Protein AF-A0A1G8FRC8-F1 (afdb_monomer_lite)

pLDDT: mean 80.06, std 12.91, range [35.38, 97.25]

Radius of gyration: 23.17 Å; chains: 1; bounding box: 60×43×71 Å

Organism: NCBI:txid702745

Secondary structure (DSSP, 8-state):
-EEEETTEEEEE----S-HHHHHHHHHHHSTTPPEEEEEETTTS-SHHHHHHHHTTEEEEEE-GGGS--SGGGGS------S-SSS-HHHHHHHHHHTTHHHHHHHHIIIII-TT-----SHHHHHHHHHHHHHHHHHHHIIIIIHHHHH-TTS-----HHHHHHHHHHHHHHHHHHHHHT--TT-GGGG----

Foldseek 3Di:
DWDDDPPDRDDDDDDPPDLVVVLVVCCVPPNPDQAEAEDALQDPDCPSVVVNVVSRHNYDHDHPLQDCPDPVSVDDDDFDDPDPPDDPVRSVVVVVCVSVVVVLVVCLVVPVPLPVDPDPDPVVNVVSNVVSSVVVVVLCVPPPVVVCVVPVPDPDDDDSVVVSVVVVVVVVVVVVCVVVVPDPPPPVVVPDPD

InterPro domains:
  IPR002559 Transposase IS4-like domain [PF01609] (65-138)
  IPR012337 Ribonuclease H-like superfamily [SSF53098] (77-148)

Sequence (194 aa):
MTILTENIVHKTFTQLTVASVLADYLVRNFPDCEYYSTYEAGFSGFRFHYEFLDLGINNIVINATDIPTTQKEMFHKKYFSTDLTLEWDEILQMYRQRFQIEFLYRDAKQFTGLNHCQARSEKKLHFHWNMCLTAINLANVKHWITLIDQEPDTDIPFSMSDIKTHYHNGLLLKRFISTFGINPELTKNNLVGG

Structure (mmCIF, N/CA/C/O backbone):
data_AF-A0A1G8FRC8-F1
#
_entry.id   AF-A0A1G8FRC8-F1
#
loop_
_atom_site.group_PDB
_atom_site.id
_atom_site.type_symbol
_atom_site.label_atom_id
_atom_site.label_alt_id
_atom_site.label_comp_id
_atom_site.label_asym_id
_atom_site.label_entity_id
_atom_site.label_seq_id
_atom_site.pdbx_PDB_ins_code
_atom_site.Cartn_x
_atom_site.Cartn_y
_atom_site.Cartn_z
_atom_site.occupancy
_atom_site.B_iso_or_equiv
_atom_site.auth_seq_id
_atom_site.auth_comp_id
_atom_site.auth_asym_id
_atom_site.auth_atom_id
_atom_site.pdbx_PDB_model_num
ATOM 1 N N . MET A 1 1 ? -14.640 -16.916 9.330 1.00 64.06 1 MET A N 1
ATOM 2 C CA . MET A 1 1 ? -15.498 -15.721 9.432 1.00 64.06 1 MET A CA 1
ATOM 3 C C . MET A 1 1 ? -16.394 -15.887 10.652 1.00 64.06 1 MET A C 1
ATOM 5 O O . MET A 1 1 ? -16.860 -17.000 10.888 1.00 64.06 1 MET A O 1
ATOM 9 N N . THR A 1 2 ? -16.591 -14.825 11.431 1.00 70.38 2 THR A N 1
ATOM 10 C CA . THR A 1 2 ? -17.475 -14.821 12.606 1.00 70.38 2 THR A CA 1
ATOM 11 C C . THR A 1 2 ? -18.623 -13.862 12.332 1.00 70.38 2 THR A C 1
ATOM 13 O O . THR A 1 2 ? -18.368 -12.710 11.995 1.00 70.38 2 THR A O 1
ATOM 16 N N . ILE A 1 3 ? -19.864 -14.334 12.453 1.00 74.38 3 ILE A N 1
ATOM 17 C CA . ILE A 1 3 ? -21.059 -13.496 12.301 1.00 74.38 3 ILE A CA 1
ATOM 18 C C . ILE A 1 3 ? -21.577 -13.135 13.685 1.00 74.38 3 ILE A C 1
ATOM 20 O O . ILE A 1 3 ? -21.851 -14.013 14.510 1.00 74.38 3 ILE A O 1
ATOM 24 N N . LEU A 1 4 ? -21.709 -11.835 13.914 1.00 76.69 4 LEU A N 1
ATOM 25 C CA . LEU A 1 4 ? -22.243 -11.249 15.131 1.00 76.69 4 LEU A CA 1
ATOM 26 C C . LEU A 1 4 ? -23.575 -10.582 14.786 1.00 76.69 4 LEU A C 1
ATOM 28 O O . LEU A 1 4 ? -23.680 -9.892 13.778 1.00 76.69 4 LEU A O 1
ATOM 32 N N . THR A 1 5 ? -24.582 -10.811 15.618 1.00 71.12 5 THR A N 1
ATOM 33 C CA . THR A 1 5 ? -25.847 -10.058 15.626 1.00 71.12 5 THR A CA 1
ATOM 34 C C . THR A 1 5 ? -25.896 -9.227 16.907 1.00 71.12 5 THR A C 1
ATOM 36 O O . THR A 1 5 ? -25.146 -9.538 17.832 1.00 71.12 5 THR A O 1
ATOM 39 N N . GLU A 1 6 ? -26.759 -8.206 16.988 1.00 67.50 6 GLU A N 1
ATOM 40 C CA . GLU A 1 6 ? -26.781 -7.212 18.087 1.00 67.50 6 GLU A CA 1
ATOM 41 C C . GLU A 1 6 ? -26.654 -7.809 19.496 1.00 67.50 6 GLU A C 1
ATOM 43 O O . GLU A 1 6 ? -26.005 -7.226 20.358 1.00 67.50 6 GLU A O 1
ATOM 48 N N . ASN A 1 7 ? -27.230 -8.993 19.721 1.00 63.22 7 ASN A N 1
ATOM 49 C CA . ASN A 1 7 ? -27.287 -9.609 21.043 1.00 63.22 7 ASN A CA 1
ATOM 50 C C . ASN A 1 7 ? -26.569 -10.968 21.147 1.00 63.22 7 ASN A C 1
ATOM 52 O O . ASN A 1 7 ? -26.464 -11.502 22.252 1.00 63.22 7 ASN A O 1
ATOM 56 N N . ILE A 1 8 ? -26.114 -11.576 20.037 1.00 62.81 8 ILE A N 1
ATOM 57 C CA . ILE A 1 8 ? -25.617 -12.969 20.028 1.00 62.81 8 ILE A CA 1
ATOM 58 C C . ILE A 1 8 ? -24.521 -13.186 18.965 1.00 62.81 8 IL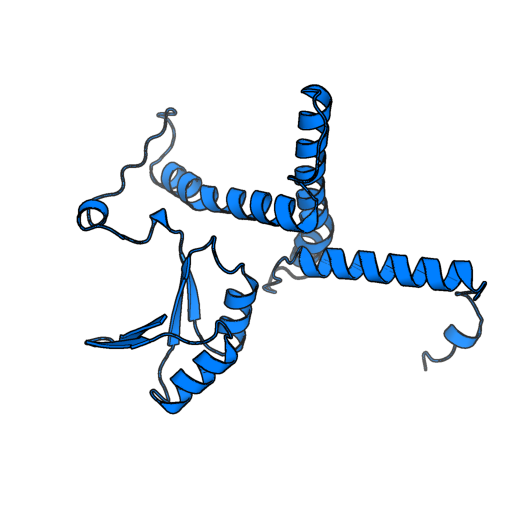E A C 1
ATOM 60 O O . ILE A 1 8 ? -24.640 -12.755 17.814 1.00 62.81 8 ILE A O 1
ATOM 64 N N . VAL A 1 9 ? -23.477 -13.945 19.328 1.00 68.44 9 VAL A N 1
ATOM 65 C CA . VAL A 1 9 ? -22.533 -14.558 18.375 1.00 68.44 9 VAL A CA 1
ATOM 66 C C . VAL A 1 9 ? -23.268 -15.667 17.622 1.00 68.44 9 VAL A C 1
ATOM 68 O O . VAL A 1 9 ? -23.517 -16.732 18.184 1.00 68.44 9 VAL A O 1
ATOM 71 N N . HIS A 1 10 ? -23.641 -15.429 16.365 1.00 68.31 10 HIS A N 1
ATOM 72 C CA . HIS A 1 10 ? -24.483 -16.365 15.622 1.00 68.31 10 HIS A CA 1
ATOM 73 C C . HIS A 1 10 ? -23.721 -17.642 15.254 1.00 68.31 10 HIS A C 1
ATOM 75 O O . HIS A 1 10 ? -24.158 -18.751 15.564 1.00 68.31 10 HIS A O 1
ATOM 81 N N . LYS A 1 11 ? -22.578 -17.504 14.568 1.00 71.75 11 LYS A N 1
ATOM 82 C CA . LYS A 1 11 ? -21.786 -18.653 14.110 1.00 71.75 11 LYS A CA 1
ATOM 83 C C . LYS A 1 11 ? -20.379 -18.242 13.686 1.00 71.75 11 LYS A C 1
ATOM 85 O O . LYS A 1 11 ? -20.202 -17.236 12.999 1.00 71.75 11 LYS A O 1
ATOM 90 N N . THR A 1 12 ? -19.402 -19.083 14.011 1.00 71.69 12 THR A N 1
ATOM 91 C CA . THR A 1 12 ? -18.060 -19.049 13.414 1.00 71.69 12 THR A CA 1
ATOM 92 C C . THR A 1 12 ? -17.941 -20.208 12.440 1.00 71.69 12 THR A C 1
ATOM 94 O O . THR A 1 12 ? -18.204 -21.354 12.805 1.00 71.69 12 THR A O 1
ATOM 97 N N . PHE A 1 13 ? -17.563 -19.934 11.196 1.00 72.31 13 PHE A N 1
ATOM 98 C CA . PHE A 1 13 ? -17.365 -20.980 10.196 1.00 72.31 13 PHE A CA 1
ATOM 99 C C . PHE A 1 13 ? -16.287 -20.606 9.179 1.00 72.31 13 PHE A C 1
ATOM 101 O O . PHE A 1 13 ? -15.912 -19.438 9.009 1.00 72.31 13 PHE A O 1
ATOM 108 N N . THR A 1 14 ? -15.764 -21.634 8.519 1.00 69.56 14 THR A N 1
ATOM 109 C CA . THR A 1 14 ? -14.784 -21.506 7.442 1.00 69.56 14 THR A CA 1
ATOM 110 C C . THR A 1 14 ? -15.523 -21.429 6.115 1.00 69.56 14 THR A C 1
ATOM 112 O O . THR A 1 14 ? -16.354 -22.281 5.815 1.00 69.56 14 THR A O 1
ATOM 115 N N . GLN A 1 15 ? -15.210 -20.413 5.323 1.00 69.06 15 GLN A N 1
ATOM 116 C CA . GLN A 1 15 ? -15.758 -20.199 3.990 1.00 69.06 15 GLN A CA 1
ATOM 117 C C . GLN A 1 15 ? -14.622 -19.751 3.062 1.00 69.06 15 GLN A C 1
ATOM 119 O O . GLN A 1 15 ? -13.644 -19.153 3.516 1.00 69.06 15 GLN A O 1
ATOM 124 N N . LEU A 1 16 ? -14.755 -20.060 1.769 1.00 61.97 16 LEU A N 1
ATOM 125 C CA . LEU A 1 16 ? -13.895 -19.540 0.705 1.00 61.97 16 LEU A CA 1
ATOM 126 C C . LEU A 1 16 ? -13.871 -18.007 0.735 1.00 61.97 16 LEU A C 1
ATOM 128 O O . LEU A 1 16 ? -14.914 -17.369 0.847 1.00 61.97 16 LEU A O 1
ATOM 132 N N . THR A 1 17 ? -12.686 -17.416 0.613 1.00 63.81 17 THR A N 1
ATOM 133 C CA . THR A 1 17 ? -12.465 -15.962 0.607 1.00 63.81 17 THR A CA 1
ATOM 134 C C . THR A 1 17 ? -12.964 -15.335 -0.700 1.00 63.81 17 THR A C 1
ATOM 136 O O . THR A 1 17 ? -12.167 -14.935 -1.545 1.00 63.81 17 THR A O 1
ATOM 139 N N . VAL A 1 18 ? -14.282 -15.315 -0.892 1.00 78.00 18 VAL A N 1
ATOM 140 C CA . VAL A 1 18 ? -14.979 -14.709 -2.033 1.00 78.00 18 VAL A CA 1
ATOM 141 C C . VAL A 1 18 ? -16.129 -13.872 -1.480 1.00 78.00 18 VAL A C 1
ATOM 143 O O . VAL A 1 18 ? -16.931 -14.385 -0.693 1.00 78.00 18 VAL A O 1
ATOM 146 N N . ALA A 1 19 ? -16.192 -12.595 -1.863 1.00 80.06 19 ALA A N 1
ATOM 147 C CA . ALA A 1 19 ? -17.129 -11.638 -1.279 1.00 80.06 19 ALA A CA 1
ATOM 148 C C . ALA A 1 19 ? -18.589 -11.959 -1.632 1.00 80.06 19 ALA A C 1
ATOM 150 O O . ALA A 1 19 ? -19.445 -11.959 -0.748 1.00 80.06 19 ALA A O 1
ATOM 151 N N . SER A 1 20 ? -18.852 -12.344 -2.885 1.00 84.12 20 SER A N 1
ATOM 152 C CA . SER A 1 20 ? -20.193 -12.717 -3.361 1.00 84.12 20 SER A CA 1
ATOM 153 C C . SER A 1 20 ? -20.811 -13.868 -2.571 1.00 84.12 20 SER A C 1
ATOM 155 O O . SER A 1 20 ? -21.956 -13.783 -2.144 1.00 84.12 20 SER A O 1
ATOM 157 N N . VAL A 1 21 ? -20.027 -14.909 -2.273 1.00 85.75 21 VAL A N 1
ATOM 158 C CA . VAL A 1 21 ? -20.495 -16.066 -1.491 1.00 85.75 21 VAL A CA 1
ATOM 159 C C . VAL A 1 21 ? -20.941 -15.635 -0.092 1.00 85.75 21 VAL A C 1
ATOM 161 O O . VAL A 1 21 ? -21.858 -16.221 0.482 1.00 85.75 21 VAL A O 1
ATOM 164 N N . LEU A 1 22 ? -20.286 -14.620 0.482 1.00 85.38 22 LEU A N 1
ATOM 165 C CA . LEU A 1 22 ? -20.676 -14.092 1.780 1.00 85.38 22 LEU A CA 1
ATOM 166 C C . LEU A 1 22 ? -21.942 -13.233 1.676 1.00 85.38 22 LEU A C 1
ATOM 168 O O . LEU A 1 22 ? -22.845 -13.407 2.490 1.00 85.38 22 LEU A O 1
ATOM 172 N N . ALA A 1 23 ? -22.028 -12.353 0.681 1.00 87.06 23 ALA A N 1
ATOM 173 C CA . ALA A 1 23 ? -23.222 -11.544 0.451 1.00 87.06 23 ALA A CA 1
ATOM 174 C C . ALA A 1 23 ? -24.469 -12.418 0.257 1.00 87.06 23 ALA A C 1
ATOM 176 O O . ALA A 1 23 ? -25.458 -12.240 0.969 1.00 87.06 23 ALA A O 1
ATOM 177 N N . ASP A 1 24 ? -24.380 -13.448 -0.588 1.00 89.25 24 ASP A N 1
ATOM 178 C CA . ASP A 1 24 ? -25.467 -14.406 -0.814 1.00 89.25 24 ASP A CA 1
ATOM 179 C C . ASP A 1 24 ? -25.892 -15.110 0.483 1.00 89.25 24 ASP A C 1
ATOM 181 O O . ASP A 1 24 ? -27.081 -15.317 0.739 1.00 89.25 24 ASP A O 1
ATOM 185 N N . TYR A 1 25 ? -24.924 -15.477 1.330 1.00 88.25 25 TYR A N 1
ATOM 186 C CA . TYR A 1 25 ? -25.209 -16.085 2.626 1.00 88.25 25 TYR A CA 1
ATOM 187 C C . TYR A 1 25 ? -25.942 -15.113 3.558 1.00 88.25 25 TYR A C 1
ATOM 189 O O . TYR A 1 25 ? -26.915 -15.511 4.204 1.00 88.25 25 TYR A O 1
ATOM 197 N N . LEU A 1 26 ? -25.484 -13.863 3.648 1.00 87.69 26 LEU A N 1
ATOM 198 C CA . LEU A 1 26 ? -26.066 -12.856 4.533 1.00 87.69 26 LEU A CA 1
ATOM 199 C C . LEU A 1 26 ? -27.498 -12.512 4.116 1.00 87.69 26 LEU A C 1
ATOM 201 O O . LEU A 1 26 ? -28.394 -12.608 4.950 1.00 87.69 26 LEU A O 1
ATOM 205 N N . VAL A 1 27 ? -27.731 -12.256 2.828 1.00 89.62 27 VAL A N 1
ATOM 206 C CA . VAL A 1 27 ? -29.067 -11.970 2.277 1.00 89.62 27 VAL A CA 1
ATOM 207 C C . VAL A 1 27 ? -30.025 -13.139 2.494 1.00 89.62 27 VAL A C 1
ATOM 209 O O . VAL A 1 27 ? -31.181 -12.947 2.867 1.00 89.62 27 VAL A O 1
ATOM 212 N N . ARG A 1 28 ? -29.549 -14.376 2.311 1.00 89.25 28 ARG A N 1
ATOM 213 C CA . ARG A 1 28 ? -30.385 -15.572 2.466 1.00 89.25 28 ARG A CA 1
ATOM 214 C C . ARG A 1 28 ? -30.788 -15.853 3.913 1.00 89.25 28 ARG A C 1
ATOM 216 O O . ARG A 1 28 ? -31.877 -16.379 4.136 1.00 89.25 28 ARG A O 1
ATOM 223 N N . ASN A 1 29 ? -29.899 -15.605 4.873 1.00 87.56 29 ASN A N 1
ATOM 224 C CA . ASN A 1 29 ? -30.119 -15.989 6.273 1.00 87.56 29 ASN A CA 1
ATOM 225 C C . ASN A 1 29 ? -30.586 -14.823 7.155 1.00 87.56 29 ASN A C 1
ATOM 227 O O . ASN A 1 29 ? -31.213 -15.067 8.184 1.00 87.56 29 ASN A O 1
ATOM 231 N N . PHE A 1 30 ? -30.296 -13.584 6.759 1.00 87.38 30 PHE A N 1
ATOM 232 C CA . PHE A 1 30 ? -30.610 -12.364 7.502 1.00 87.38 30 PHE A CA 1
ATOM 233 C C . PHE A 1 30 ? -31.143 -11.282 6.551 1.00 87.38 30 PHE A C 1
ATOM 235 O O . PHE A 1 30 ? -30.489 -10.254 6.389 1.00 87.38 30 PHE A O 1
ATOM 242 N N . PRO A 1 31 ? -32.277 -11.509 5.865 1.00 87.31 31 PRO A N 1
ATOM 243 C CA . PRO A 1 31 ? -32.833 -10.527 4.936 1.00 87.31 31 PRO A CA 1
ATOM 244 C C . PRO A 1 31 ? -33.163 -9.203 5.642 1.00 87.31 31 PRO A C 1
ATOM 246 O O . PRO A 1 31 ? -33.382 -9.178 6.854 1.00 87.31 31 PRO A O 1
ATOM 249 N N . ASP A 1 32 ? -33.185 -8.112 4.872 1.00 86.94 32 ASP A N 1
ATOM 250 C CA . ASP A 1 32 ? -33.543 -6.754 5.321 1.00 86.94 32 ASP A CA 1
ATOM 251 C C . ASP A 1 32 ? -32.681 -6.199 6.475 1.00 86.94 32 ASP A C 1
ATOM 253 O O . ASP A 1 32 ? -33.108 -5.323 7.227 1.00 86.94 32 ASP A O 1
ATOM 257 N N . CYS A 1 33 ? -31.454 -6.704 6.619 1.00 84.44 33 CYS A N 1
ATOM 258 C CA . CYS A 1 33 ? -30.493 -6.250 7.619 1.00 84.44 33 CYS A CA 1
ATOM 259 C C . CYS A 1 33 ? -29.413 -5.372 6.981 1.00 84.44 33 CYS A C 1
ATOM 261 O O . CYS A 1 33 ? -29.022 -5.579 5.834 1.00 84.44 33 CYS A O 1
ATOM 263 N N . GLU A 1 34 ? -28.869 -4.438 7.759 1.00 86.06 34 GLU A N 1
ATOM 264 C CA . GLU A 1 34 ? -27.667 -3.707 7.370 1.00 86.06 34 GLU A CA 1
ATOM 265 C C . GLU A 1 34 ? -26.429 -4.527 7.749 1.00 86.06 34 GLU A C 1
ATOM 267 O O . GLU A 1 34 ? -26.233 -4.902 8.910 1.00 86.06 34 GLU A O 1
ATOM 272 N N . TYR A 1 35 ? -25.599 -4.852 6.761 1.00 87.94 35 TYR A N 1
ATOM 273 C CA . TYR A 1 35 ? -24.451 -5.725 6.970 1.00 87.94 35 TYR A CA 1
ATOM 274 C C . TYR A 1 35 ? -23.189 -4.911 7.192 1.00 87.94 35 TYR A C 1
ATOM 276 O O . TYR A 1 35 ? -22.818 -4.098 6.352 1.00 87.94 35 TYR A O 1
ATOM 284 N N . TYR A 1 36 ? -22.479 -5.213 8.275 1.00 85.25 36 TYR A N 1
ATOM 285 C CA . TYR A 1 36 ? -21.151 -4.678 8.538 1.00 85.25 36 TYR A CA 1
ATOM 286 C C . TYR A 1 36 ? -20.136 -5.813 8.540 1.00 85.25 36 TYR A C 1
ATOM 288 O O . TYR A 1 36 ? -20.335 -6.844 9.190 1.00 85.25 36 TYR A O 1
ATOM 296 N N . SER A 1 37 ? -19.029 -5.627 7.829 1.00 84.88 37 SER A N 1
ATOM 297 C CA . SER A 1 37 ? -17.898 -6.551 7.879 1.00 84.88 37 SER A CA 1
ATOM 298 C C . SER A 1 37 ? -16.635 -5.826 8.288 1.00 84.88 37 SER A C 1
ATOM 300 O O . SER A 1 37 ? -16.511 -4.611 8.160 1.00 84.88 37 SER A O 1
ATOM 302 N N . THR A 1 38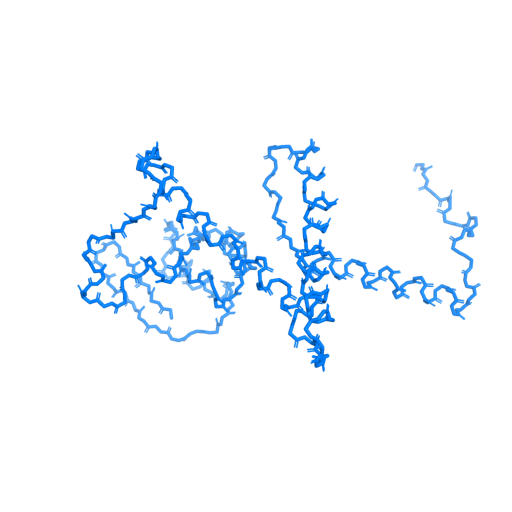 ? -15.685 -6.572 8.836 1.00 78.56 38 THR A N 1
ATOM 303 C CA . THR A 1 38 ? -14.424 -5.994 9.273 1.00 78.56 38 THR A CA 1
ATOM 304 C C . THR A 1 38 ? -13.282 -6.954 8.988 1.00 78.56 38 THR A C 1
ATOM 306 O O . THR A 1 38 ? -13.416 -8.158 9.219 1.00 78.56 38 THR A O 1
ATOM 309 N N . TYR A 1 39 ? -12.159 -6.447 8.478 1.00 78.38 39 TYR A N 1
ATOM 310 C CA . TYR A 1 39 ? -10.962 -7.263 8.269 1.00 78.38 39 TYR A CA 1
ATOM 311 C C . TYR A 1 39 ? -9.669 -6.469 8.457 1.00 78.38 39 TYR A C 1
ATOM 313 O O . TYR A 1 39 ? -9.644 -5.240 8.379 1.00 78.38 39 TYR A O 1
ATOM 321 N N . GLU A 1 40 ? -8.587 -7.206 8.698 1.00 67.94 40 GLU A N 1
ATOM 322 C CA . GLU A 1 40 ? -7.265 -6.652 8.954 1.00 67.94 40 GLU A CA 1
ATOM 323 C C . GLU A 1 40 ? -6.610 -6.082 7.685 1.00 67.94 40 GLU A C 1
ATOM 325 O O . GLU A 1 40 ? -6.420 -6.784 6.682 1.00 67.94 40 GLU A O 1
ATOM 330 N N . ALA A 1 41 ? -6.189 -4.819 7.770 1.00 63.34 41 ALA A N 1
ATOM 331 C CA . ALA A 1 41 ? -5.501 -4.029 6.753 1.00 63.34 41 ALA A CA 1
ATOM 332 C C . ALA A 1 41 ? -4.083 -4.547 6.426 1.00 63.34 41 ALA A C 1
ATOM 334 O O . ALA A 1 41 ? -3.110 -3.810 6.471 1.00 63.34 41 ALA A O 1
ATOM 335 N N . GLY A 1 42 ? -3.933 -5.810 6.048 1.00 56.16 42 GLY A N 1
ATOM 336 C CA . GLY A 1 42 ? -2.629 -6.457 5.846 1.00 56.16 42 GLY A CA 1
ATOM 337 C C . GLY A 1 42 ? -2.717 -7.785 5.111 1.00 56.16 42 GLY A C 1
ATOM 338 O O . GLY A 1 42 ? -1.790 -8.165 4.397 1.00 56.16 42 GLY A O 1
ATOM 339 N N . PHE A 1 43 ? -3.860 -8.455 5.244 1.00 56.81 43 PHE A N 1
ATOM 340 C CA . PHE A 1 43 ? -4.013 -9.852 4.868 1.00 56.81 43 PHE A CA 1
ATOM 341 C C . PHE A 1 43 ? -4.547 -10.049 3.441 1.00 56.81 43 PHE A C 1
ATOM 343 O O . PHE A 1 43 ? -3.994 -10.830 2.673 1.00 56.81 43 PHE A O 1
ATOM 350 N N . SER A 1 44 ? -5.598 -9.317 3.063 1.00 61.38 44 SER A N 1
ATOM 351 C CA . SER A 1 44 ? -6.408 -9.610 1.865 1.00 61.38 44 SER A CA 1
ATOM 352 C C . SER A 1 44 ? -6.344 -8.542 0.761 1.00 61.38 44 SER A C 1
ATOM 354 O O . SER A 1 44 ? -6.884 -8.747 -0.321 1.00 61.38 44 SER A O 1
ATOM 356 N N . GLY A 1 45 ? -5.659 -7.413 0.978 1.00 63.97 45 GLY A N 1
ATOM 357 C CA . GLY A 1 45 ? -5.694 -6.273 0.046 1.00 63.97 45 GLY A CA 1
ATOM 358 C C . GLY A 1 45 ? -7.034 -5.523 0.079 1.00 63.97 45 GLY A C 1
ATOM 359 O O . GLY A 1 45 ? -7.934 -5.913 0.812 1.00 63.97 45 GLY A O 1
ATOM 360 N N . PHE A 1 46 ? -7.167 -4.425 -0.672 1.00 70.62 46 PHE A N 1
ATOM 361 C CA . PHE A 1 46 ? -8.376 -3.577 -0.663 1.00 70.62 46 PHE A CA 1
ATOM 362 C C . PHE A 1 46 ? -9.455 -3.990 -1.650 1.00 70.62 46 PHE A C 1
ATOM 364 O O . PHE A 1 46 ? -10.587 -3.541 -1.533 1.00 70.62 46 PHE A O 1
ATOM 371 N N . ARG A 1 47 ? -9.131 -4.872 -2.597 1.00 71.38 47 ARG A N 1
ATOM 372 C CA . ARG A 1 47 ? -10.107 -5.356 -3.574 1.00 71.38 47 ARG A CA 1
ATOM 373 C C . ARG A 1 47 ? -11.362 -5.898 -2.892 1.00 71.38 47 ARG A C 1
ATOM 375 O O . ARG A 1 47 ? -12.455 -5.536 -3.285 1.00 71.38 47 ARG A O 1
ATOM 382 N N . PHE A 1 48 ? -11.191 -6.677 -1.824 1.00 73.75 48 PHE A N 1
ATOM 383 C CA . PHE A 1 48 ? -12.317 -7.184 -1.045 1.00 73.75 48 PHE A CA 1
ATOM 384 C C . PHE A 1 48 ? -13.101 -6.080 -0.342 1.00 73.75 48 PHE A C 1
ATOM 386 O O . PHE A 1 48 ? -14.300 -6.229 -0.178 1.00 73.75 48 PHE A O 1
ATOM 393 N N . HIS A 1 49 ? -12.461 -4.982 0.071 1.00 80.12 49 HIS A N 1
ATOM 394 C CA . HIS A 1 49 ? -13.184 -3.866 0.672 1.00 80.12 49 HIS A CA 1
ATOM 395 C C . HIS A 1 49 ? -14.167 -3.249 -0.317 1.00 80.12 49 HIS A C 1
ATOM 397 O O . HIS A 1 49 ? -15.347 -3.168 0.004 1.00 80.12 49 HIS A O 1
ATOM 403 N N . TYR A 1 50 ? -13.697 -2.911 -1.517 1.00 81.69 50 TYR A N 1
ATOM 404 C CA . TYR A 1 50 ? -14.554 -2.369 -2.570 1.00 81.69 50 TYR A CA 1
ATOM 405 C C . TYR A 1 50 ? -15.601 -3.388 -3.031 1.00 81.69 50 TYR A C 1
ATOM 407 O O . TYR A 1 50 ? -16.774 -3.060 -3.119 1.00 81.69 50 TYR A O 1
ATOM 415 N N . GLU A 1 51 ? -15.208 -4.652 -3.206 1.00 82.88 51 GLU A N 1
ATOM 416 C CA . GLU A 1 51 ? -16.129 -5.723 -3.602 1.00 82.88 51 GLU A CA 1
ATOM 417 C C . GLU A 1 51 ? -17.240 -5.950 -2.562 1.00 82.88 51 GLU A C 1
ATOM 419 O O . GLU A 1 51 ? -18.373 -6.239 -2.928 1.00 82.88 51 GLU A O 1
ATOM 424 N N . PHE A 1 52 ? -16.954 -5.797 -1.264 1.00 85.88 52 PHE A N 1
ATOM 425 C CA . PHE A 1 52 ? -17.983 -5.859 -0.224 1.00 85.88 52 PHE A CA 1
ATOM 426 C C . PHE A 1 52 ? -18.916 -4.646 -0.249 1.00 85.88 52 PHE A C 1
ATOM 428 O O . PHE A 1 52 ? -20.125 -4.837 -0.122 1.00 85.88 52 PHE A O 1
ATOM 435 N N . LEU A 1 53 ? -18.384 -3.437 -0.454 1.00 85.00 53 LEU A N 1
ATOM 436 C CA . LEU A 1 53 ? -19.202 -2.227 -0.582 1.00 85.00 53 LEU A CA 1
ATOM 437 C C . LEU A 1 53 ? -20.151 -2.319 -1.786 1.00 85.00 53 LEU A C 1
ATOM 439 O O . LEU A 1 53 ? -21.344 -2.060 -1.633 1.00 85.00 53 LEU A O 1
ATOM 443 N N . ASP A 1 54 ? -19.659 -2.789 -2.936 1.00 86.00 54 ASP A N 1
ATOM 444 C CA . ASP A 1 54 ? -20.464 -3.009 -4.150 1.00 86.00 54 ASP A CA 1
ATOM 445 C C . ASP A 1 54 ? -21.599 -4.025 -3.932 1.00 86.00 54 ASP A C 1
ATOM 447 O O . ASP A 1 54 ? -22.646 -3.957 -4.576 1.00 86.00 54 ASP A O 1
ATOM 451 N N . LEU A 1 55 ? -21.409 -4.971 -3.008 1.00 88.88 55 LEU A N 1
ATOM 452 C CA . LEU A 1 55 ? -22.402 -5.980 -2.629 1.00 88.88 55 LEU A CA 1
ATOM 453 C C . LEU A 1 55 ? -23.352 -5.511 -1.511 1.00 88.88 55 LEU A C 1
ATOM 455 O O . LEU A 1 55 ? -24.142 -6.314 -1.011 1.00 88.88 55 LEU A O 1
ATOM 459 N N . GLY A 1 56 ? -23.285 -4.239 -1.104 1.00 87.12 56 GLY A N 1
ATOM 460 C CA . GLY A 1 56 ? -24.129 -3.674 -0.048 1.00 87.12 56 GLY A CA 1
ATOM 461 C C . GLY A 1 56 ? -23.703 -4.067 1.370 1.00 87.12 56 GLY A C 1
ATOM 462 O O . GLY A 1 56 ? -24.515 -4.022 2.293 1.00 87.12 56 GLY A O 1
ATOM 463 N N . ILE A 1 57 ? -22.446 -4.480 1.556 1.00 88.44 57 ILE A N 1
ATOM 464 C CA . ILE A 1 57 ? -21.866 -4.776 2.868 1.00 88.44 57 ILE A CA 1
ATOM 465 C C . ILE A 1 57 ? -20.938 -3.625 3.260 1.00 88.44 57 ILE A C 1
ATOM 467 O O . ILE A 1 57 ? -19.891 -3.413 2.648 1.00 88.44 57 ILE A O 1
ATOM 471 N N . ASN A 1 58 ? -21.287 -2.923 4.338 1.00 86.06 58 ASN A N 1
ATOM 472 C CA . ASN A 1 58 ? -20.492 -1.844 4.916 1.00 86.06 58 ASN A CA 1
ATOM 473 C C . ASN A 1 58 ? -19.206 -2.412 5.521 1.00 86.06 58 ASN A C 1
ATOM 475 O O . ASN A 1 58 ? -19.150 -2.832 6.682 1.00 86.06 58 ASN A O 1
ATOM 479 N N . ASN A 1 59 ? -18.152 -2.465 4.716 1.00 84.62 59 ASN A N 1
ATOM 480 C CA . ASN A 1 59 ? -16.911 -3.087 5.127 1.00 84.62 59 ASN A CA 1
ATOM 481 C C . ASN A 1 59 ? -15.933 -2.076 5.735 1.00 84.62 59 ASN A C 1
ATOM 483 O O . ASN A 1 59 ? -15.554 -1.097 5.104 1.00 84.62 59 ASN A O 1
ATOM 487 N N . ILE A 1 60 ? -15.438 -2.367 6.933 1.00 82.62 60 ILE A N 1
ATOM 488 C CA . ILE A 1 60 ? -14.496 -1.532 7.673 1.00 82.62 60 ILE A CA 1
ATOM 489 C C . ILE A 1 60 ? -13.115 -2.186 7.620 1.00 82.62 60 ILE A C 1
ATOM 491 O O . ILE A 1 60 ? -12.911 -3.326 8.042 1.00 82.62 60 ILE A O 1
ATOM 495 N N . VAL A 1 61 ? -12.137 -1.451 7.101 1.00 75.50 61 VAL A N 1
ATOM 496 C CA . VAL A 1 61 ? -10.735 -1.862 7.150 1.00 75.50 61 VAL A CA 1
ATOM 497 C C . VAL A 1 61 ? -10.180 -1.444 8.501 1.00 75.50 61 VAL A C 1
ATOM 499 O O . VAL A 1 61 ? -10.089 -0.252 8.794 1.00 75.50 61 VAL A O 1
ATOM 502 N N . ILE A 1 62 ? -9.813 -2.417 9.328 1.00 72.19 62 ILE A N 1
ATOM 503 C CA . ILE A 1 62 ? -9.205 -2.141 10.628 1.00 72.19 62 ILE A CA 1
ATOM 504 C C . ILE A 1 62 ? -7.750 -2.544 10.621 1.00 72.19 62 ILE A C 1
ATOM 506 O O . ILE A 1 62 ? -7.327 -3.505 9.982 1.00 72.19 62 ILE A O 1
ATOM 510 N N . ASN A 1 63 ? -6.964 -1.802 11.368 1.00 67.06 63 ASN A N 1
ATOM 511 C CA . ASN A 1 63 ? -5.586 -2.154 11.597 1.00 67.06 63 ASN A CA 1
ATOM 512 C C . ASN A 1 63 ? -5.516 -3.274 12.655 1.00 67.06 63 ASN A C 1
ATOM 514 O O . ASN A 1 63 ? -6.255 -3.258 13.636 1.00 67.06 63 ASN A O 1
ATOM 518 N N . ALA A 1 64 ? -4.607 -4.234 12.466 1.00 64.50 64 ALA A N 1
ATOM 519 C CA . ALA A 1 64 ? -4.392 -5.358 13.382 1.00 64.50 64 ALA A CA 1
ATOM 520 C C . ALA A 1 64 ? -4.169 -4.911 14.832 1.00 64.50 64 ALA A C 1
ATOM 522 O O . ALA A 1 64 ? -4.727 -5.478 15.761 1.00 64.50 64 ALA A O 1
ATOM 523 N N . THR A 1 65 ? -3.395 -3.841 15.015 1.00 59.75 65 THR A N 1
ATOM 524 C CA . THR A 1 65 ? -3.105 -3.224 16.318 1.00 59.75 65 THR A CA 1
ATOM 525 C C . THR A 1 65 ? -4.304 -2.484 16.916 1.00 59.75 65 THR A C 1
ATOM 527 O O . THR A 1 65 ? -4.263 -2.075 18.077 1.00 59.75 65 THR A O 1
ATOM 530 N N . ASP A 1 66 ? -5.381 -2.311 16.144 1.00 64.62 66 ASP A N 1
ATOM 531 C CA . ASP A 1 66 ? -6.655 -1.812 16.643 1.00 64.62 66 ASP A CA 1
ATOM 532 C C . ASP A 1 66 ? -7.613 -2.917 17.089 1.00 64.62 66 ASP A C 1
ATOM 534 O O . ASP A 1 66 ? -8.552 -2.610 17.823 1.00 64.62 66 ASP A O 1
ATOM 538 N N . ILE A 1 67 ? -7.349 -4.176 16.725 1.00 62.97 67 ILE A N 1
ATOM 539 C CA . ILE A 1 67 ? -8.111 -5.339 17.179 1.00 62.97 67 ILE A CA 1
ATOM 540 C C . ILE A 1 67 ? -7.524 -5.806 18.508 1.00 62.97 67 ILE A C 1
ATOM 542 O O . ILE A 1 67 ? -6.388 -6.275 18.531 1.00 62.97 67 ILE A O 1
ATOM 546 N N . PRO A 1 68 ? -8.277 -5.754 19.616 1.00 59.34 68 PRO A N 1
ATOM 547 C CA . PRO A 1 68 ? -7.838 -6.392 20.840 1.00 59.34 68 PRO A CA 1
ATOM 548 C C . PRO A 1 68 ? -7.898 -7.914 20.659 1.00 59.34 68 PRO A C 1
ATOM 550 O O . PRO A 1 68 ? -8.959 -8.532 20.695 1.00 59.34 68 PRO A O 1
ATOM 553 N N . THR A 1 69 ? -6.738 -8.518 20.444 1.00 59.41 69 THR A N 1
ATOM 554 C CA . THR A 1 69 ? -6.495 -9.961 20.341 1.00 59.41 69 THR A CA 1
ATOM 555 C C . THR A 1 69 ? -6.168 -10.606 21.691 1.00 59.41 69 THR A C 1
ATOM 557 O O . THR A 1 69 ? -6.276 -11.824 21.838 1.00 59.41 69 THR A O 1
ATOM 560 N N . THR A 1 70 ? -5.831 -9.814 22.715 1.00 56.59 70 THR A N 1
ATOM 561 C CA . THR A 1 70 ? -5.630 -10.281 24.101 1.00 56.59 70 THR A CA 1
ATOM 562 C C . THR A 1 70 ? -6.402 -9.443 25.128 1.00 56.59 70 THR A C 1
ATOM 564 O O . THR A 1 70 ? -6.620 -8.253 24.932 1.00 56.59 70 THR A O 1
ATOM 567 N N . GLN A 1 71 ? -6.759 -10.022 26.291 1.00 50.81 71 GLN A N 1
ATOM 568 C CA . GLN A 1 71 ? -7.416 -9.295 27.407 1.00 50.81 71 GLN A CA 1
ATOM 569 C C . GLN A 1 71 ? -6.645 -8.035 27.858 1.00 50.81 71 GLN A C 1
ATOM 571 O O . GLN A 1 71 ? -7.225 -7.110 28.419 1.00 50.81 71 GLN A O 1
ATOM 576 N N . LYS A 1 72 ? -5.333 -7.985 27.599 1.00 46.38 72 LYS A N 1
ATOM 577 C CA . LYS A 1 72 ? -4.450 -6.851 27.899 1.00 46.38 72 LYS A CA 1
ATOM 578 C C . LYS A 1 72 ? -4.627 -5.673 26.925 1.00 46.38 72 LYS A C 1
ATOM 580 O O . LYS A 1 72 ? -4.337 -4.544 27.300 1.00 46.38 72 LYS A O 1
ATOM 585 N N . GLU A 1 73 ? -5.130 -5.919 25.716 1.00 49.97 73 GLU A N 1
ATOM 586 C CA . GLU A 1 73 ? -5.393 -4.912 24.672 1.00 49.97 73 GLU A CA 1
ATOM 587 C C . GLU A 1 73 ? -6.768 -4.238 24.815 1.00 49.97 73 GLU A C 1
ATOM 589 O O . GLU A 1 73 ? -7.045 -3.255 24.136 1.00 49.97 73 GLU A O 1
ATOM 594 N N . MET A 1 74 ? -7.604 -4.693 25.759 1.00 50.56 74 MET A N 1
ATOM 595 C CA . MET A 1 74 ? -8.792 -3.949 26.206 1.00 50.56 74 MET A CA 1
ATOM 596 C C . MET A 1 74 ? -8.441 -2.694 27.034 1.00 50.56 74 MET A C 1
ATOM 598 O O . MET A 1 74 ? -9.337 -1.948 27.424 1.00 50.56 74 MET A O 1
ATOM 602 N N . PHE A 1 75 ? -7.156 -2.444 27.321 1.00 52.91 75 PHE A N 1
ATOM 603 C CA . PHE A 1 75 ? -6.692 -1.310 28.120 1.00 52.91 75 PHE A CA 1
ATOM 604 C C . PHE A 1 75 ? -6.081 -0.196 27.254 1.00 52.91 75 PHE A C 1
ATOM 606 O O . PHE A 1 75 ? -5.226 -0.444 26.412 1.00 52.91 75 PHE A O 1
ATOM 613 N N . HIS A 1 76 ? -6.523 1.038 27.523 1.00 60.66 76 HIS A N 1
ATOM 614 C CA . HIS A 1 76 ? -5.963 2.351 27.156 1.00 60.66 76 HIS A CA 1
ATOM 615 C C . HIS A 1 76 ? -4.700 2.342 26.259 1.00 60.66 76 HIS A C 1
ATOM 617 O O . HIS A 1 76 ? -3.587 2.090 26.731 1.00 60.66 76 HIS A O 1
ATOM 623 N N . LYS A 1 77 ? -4.851 2.709 24.977 1.00 71.50 77 LYS A N 1
ATOM 624 C CA . LYS A 1 77 ? -3.713 2.959 24.075 1.00 71.50 77 LYS A CA 1
ATOM 625 C C . LYS A 1 77 ? -2.990 4.234 24.503 1.00 71.50 77 LYS A C 1
ATOM 627 O O . LYS A 1 77 ? -3.620 5.269 24.700 1.00 71.50 77 LYS A O 1
ATOM 632 N N . LYS A 1 78 ? -1.669 4.153 24.657 1.00 81.06 78 LYS A N 1
ATOM 633 C CA . LYS A 1 78 ? -0.816 5.296 25.000 1.00 81.06 78 LYS A CA 1
ATOM 634 C C . LYS A 1 78 ? -0.022 5.708 23.773 1.00 81.06 78 LYS A C 1
ATOM 636 O O . LYS A 1 78 ? 0.761 4.914 23.256 1.00 81.06 78 LYS A O 1
ATOM 641 N N . TYR A 1 79 ? -0.229 6.940 23.338 1.00 85.00 79 TYR A N 1
ATOM 642 C CA . TYR A 1 79 ? 0.535 7.562 22.268 1.00 85.00 79 TYR A CA 1
ATOM 643 C C . TYR A 1 79 ? 1.570 8.495 22.886 1.00 85.00 79 TYR A C 1
ATOM 645 O O . TYR A 1 79 ? 1.285 9.183 23.865 1.00 85.00 79 TYR A O 1
ATOM 653 N N . PHE A 1 80 ? 2.776 8.488 22.332 1.00 86.38 80 PHE A N 1
ATOM 654 C CA . PHE A 1 80 ? 3.878 9.327 22.788 1.00 86.38 80 PHE A CA 1
ATOM 655 C C . PHE A 1 80 ? 4.464 10.080 21.599 1.00 86.38 80 PHE A C 1
ATOM 657 O O . PHE A 1 80 ? 4.524 9.537 20.490 1.00 86.38 80 PHE A O 1
ATOM 664 N N . SER A 1 81 ? 4.924 11.299 21.862 1.00 89.25 81 SER A N 1
ATOM 665 C CA . SER A 1 81 ? 5.680 12.139 20.939 1.00 89.25 81 SER A CA 1
ATOM 666 C C . SER A 1 81 ? 6.937 12.642 21.643 1.00 89.25 81 SER A C 1
ATOM 668 O O . SER A 1 81 ? 6.922 12.894 22.848 1.00 89.25 81 SER A O 1
ATOM 670 N N . THR A 1 82 ? 8.036 12.765 20.901 1.00 92.12 82 THR A N 1
ATOM 671 C CA . THR A 1 82 ? 9.244 13.464 21.368 1.00 92.12 82 THR A CA 1
ATOM 672 C C . THR A 1 82 ? 9.102 14.978 21.265 1.00 92.12 82 THR A C 1
ATOM 674 O O . THR A 1 82 ? 9.819 15.706 21.944 1.00 92.12 82 THR A O 1
ATOM 677 N N . ASP A 1 83 ? 8.202 15.442 20.400 1.00 92.12 83 ASP A N 1
ATOM 678 C CA . ASP A 1 83 ? 7.845 16.846 20.268 1.00 92.12 83 ASP A CA 1
ATOM 679 C C . ASP A 1 83 ? 6.730 17.177 21.264 1.00 92.12 83 ASP A C 1
ATOM 681 O O . ASP A 1 83 ? 5.651 16.583 21.214 1.00 92.12 83 ASP A O 1
ATOM 685 N N . LEU A 1 84 ? 7.028 18.097 22.183 1.00 93.50 84 LEU A N 1
ATOM 686 C CA . LEU A 1 84 ? 6.123 18.544 23.243 1.00 93.50 84 LEU A CA 1
ATOM 687 C C . LEU A 1 84 ? 5.185 19.671 22.789 1.00 93.50 84 LEU A C 1
ATOM 689 O O . LEU A 1 84 ? 4.356 20.107 23.582 1.00 93.50 84 LEU A O 1
ATOM 693 N N . THR A 1 85 ? 5.348 20.173 21.562 1.00 95.94 85 THR A N 1
ATOM 694 C CA . THR A 1 85 ? 4.510 21.242 20.999 1.00 95.94 85 THR A CA 1
ATOM 695 C C . THR A 1 85 ? 3.263 20.720 20.291 1.00 95.94 85 THR A C 1
ATOM 697 O O . THR A 1 85 ? 2.355 21.504 20.044 1.00 95.94 85 THR A O 1
ATOM 700 N N . LEU A 1 86 ? 3.220 19.418 19.987 1.00 92.44 86 LEU A N 1
ATOM 701 C CA . LEU A 1 86 ? 2.099 18.785 19.297 1.00 92.44 86 LEU A CA 1
ATOM 702 C C . LEU A 1 86 ? 0.912 18.569 20.233 1.00 92.44 86 LEU A C 1
ATOM 704 O O . LEU A 1 86 ? 1.062 18.017 21.331 1.00 92.44 86 LEU A O 1
ATOM 708 N N . GLU A 1 87 ? -0.274 18.914 19.745 1.00 93.31 87 GLU A N 1
ATOM 709 C CA . GLU A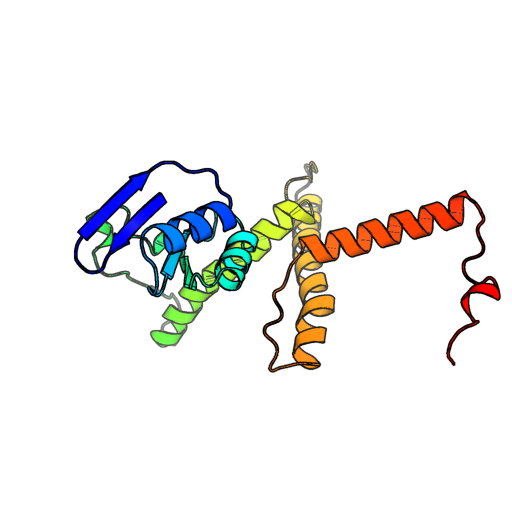 1 87 ? -1.526 18.620 20.429 1.00 93.31 87 GLU A CA 1
ATOM 710 C C . GLU A 1 87 ? -1.891 17.130 20.310 1.00 93.31 87 GLU A C 1
ATOM 712 O O . GLU A 1 87 ? -1.416 16.379 19.448 1.00 93.31 87 GLU A O 1
ATOM 717 N N . TRP A 1 88 ? -2.739 16.657 21.224 1.00 85.25 88 TRP A N 1
ATOM 718 C CA . TRP A 1 88 ? -3.071 15.233 21.320 1.00 85.25 88 TRP A CA 1
ATOM 719 C C . TRP A 1 88 ? -3.760 14.690 20.056 1.00 85.25 88 TRP A C 1
ATOM 721 O O . TRP A 1 88 ? -3.585 13.514 19.719 1.00 85.25 88 TRP A O 1
ATOM 731 N N . ASP A 1 89 ? -4.545 15.516 19.365 1.00 89.25 89 ASP A N 1
ATOM 732 C CA . ASP A 1 89 ? -5.262 15.155 18.146 1.00 89.25 89 ASP A CA 1
ATOM 733 C C . ASP A 1 89 ? -4.320 15.059 16.943 1.00 89.25 89 ASP A C 1
ATOM 735 O O . ASP A 1 89 ? -4.467 14.130 16.146 1.00 89.25 89 ASP A O 1
ATOM 739 N N . GLU A 1 90 ? -3.298 15.915 16.867 1.00 89.44 90 GLU A N 1
ATOM 740 C CA . GLU A 1 90 ? -2.230 15.821 15.865 1.00 89.44 90 GLU A CA 1
ATOM 741 C C . GLU A 1 90 ? -1.439 14.522 16.040 1.00 89.44 90 GLU A C 1
ATOM 743 O O . GLU A 1 90 ? -1.254 13.759 15.087 1.00 89.44 90 GLU A O 1
ATOM 748 N N . ILE A 1 91 ? -1.047 14.206 17.281 1.00 88.62 91 ILE A N 1
ATOM 749 C CA . ILE A 1 91 ? -0.369 12.945 17.605 1.00 88.62 91 ILE A CA 1
ATOM 750 C C . ILE A 1 91 ? -1.258 11.768 17.185 1.00 88.62 91 ILE A C 1
ATOM 752 O O . ILE A 1 91 ? -0.807 10.855 16.489 1.00 88.62 91 ILE A O 1
ATOM 756 N N . LEU A 1 92 ? -2.539 11.783 17.558 1.00 85.50 92 LEU A N 1
ATOM 757 C CA . LEU A 1 92 ? -3.474 10.725 17.186 1.00 85.50 92 LEU A CA 1
ATOM 758 C C . LEU A 1 92 ? -3.630 10.605 15.661 1.00 85.50 92 LEU A C 1
ATOM 760 O O . LEU A 1 92 ? -3.654 9.487 15.137 1.00 85.50 92 LEU A O 1
ATOM 764 N N . GLN A 1 93 ? -3.708 11.727 14.944 1.00 82.50 93 GLN A N 1
ATOM 765 C CA . GLN A 1 93 ? -3.805 11.760 13.488 1.00 82.50 93 GLN A CA 1
ATOM 766 C C . GLN A 1 93 ? -2.558 11.157 12.834 1.00 82.50 93 GLN A C 1
ATOM 768 O O . GLN A 1 93 ? -2.700 10.301 11.960 1.00 82.50 93 GLN A O 1
ATOM 773 N N . MET A 1 94 ? -1.357 11.503 13.301 1.00 83.88 94 MET A N 1
ATOM 774 C CA . MET A 1 94 ? -0.106 10.908 12.819 1.00 83.88 94 MET A CA 1
ATOM 775 C C . MET A 1 94 ? -0.091 9.386 13.014 1.00 83.88 94 MET A C 1
ATOM 777 O O . MET A 1 94 ? 0.237 8.636 12.090 1.00 83.88 94 MET A O 1
ATOM 781 N N . TYR A 1 95 ? -0.496 8.900 14.194 1.00 82.56 95 TYR A N 1
ATOM 782 C CA . TYR A 1 95 ? -0.571 7.458 14.459 1.00 82.56 95 TYR A CA 1
ATOM 783 C C . TYR A 1 95 ? -1.621 6.753 13.590 1.00 82.56 95 TYR A C 1
ATOM 785 O O . TYR A 1 95 ? -1.376 5.627 13.152 1.00 82.56 95 TYR A O 1
ATOM 793 N N . ARG A 1 96 ? -2.755 7.401 13.289 1.00 74.62 96 ARG A N 1
ATOM 794 C CA . ARG A 1 96 ? -3.761 6.880 12.344 1.00 74.62 96 ARG A CA 1
ATOM 795 C C . ARG A 1 96 ? -3.221 6.831 10.914 1.00 74.62 96 ARG A C 1
ATOM 797 O O . ARG A 1 96 ? -3.387 5.829 10.223 1.00 74.62 96 ARG A O 1
ATOM 804 N N . GLN A 1 97 ? -2.524 7.880 10.484 1.00 75.31 97 GLN A N 1
ATOM 805 C CA . GLN A 1 97 ? -1.909 7.961 9.158 1.00 75.31 97 GLN A CA 1
ATOM 806 C C . GLN A 1 97 ? -0.732 6.995 8.986 1.00 75.31 97 GLN A C 1
ATOM 808 O O . GLN A 1 97 ? -0.384 6.665 7.854 1.00 75.31 97 GLN A O 1
ATOM 813 N N . ARG A 1 98 ? -0.159 6.464 10.076 1.00 78.06 98 ARG A N 1
ATOM 814 C CA . ARG A 1 98 ? 0.922 5.466 10.023 1.00 78.06 98 ARG A CA 1
ATOM 815 C C . ARG A 1 98 ? 0.571 4.255 9.155 1.00 78.06 98 ARG A C 1
ATOM 817 O O . ARG A 1 98 ? 1.468 3.708 8.528 1.00 78.06 98 ARG A O 1
ATOM 824 N N . PHE A 1 99 ? -0.701 3.861 9.062 1.00 71.31 99 PHE A N 1
ATOM 825 C CA . PHE A 1 99 ? -1.119 2.740 8.205 1.00 71.31 99 PHE A CA 1
ATOM 826 C C . PHE A 1 99 ? -0.983 3.019 6.717 1.00 71.31 99 PHE A C 1
ATOM 828 O O . PHE A 1 99 ? -0.770 2.089 5.942 1.00 71.31 99 PHE A O 1
ATOM 835 N N . GLN A 1 100 ? -1.014 4.288 6.314 1.00 76.00 100 GLN A N 1
ATOM 836 C CA . GLN A 1 100 ? -0.882 4.656 4.908 1.00 76.00 100 GLN A CA 1
ATOM 837 C C . GLN A 1 100 ? 0.460 4.191 4.324 1.00 76.00 100 GLN A C 1
ATOM 839 O O . GLN A 1 100 ? 0.531 3.760 3.171 1.00 76.00 100 GLN A O 1
ATOM 844 N N . ILE A 1 101 ? 1.520 4.169 5.142 1.00 79.69 101 ILE A N 1
ATOM 845 C CA . ILE A 1 101 ? 2.837 3.689 4.707 1.00 79.69 101 ILE A CA 1
ATOM 846 C C . ILE A 1 101 ? 2.844 2.183 4.405 1.00 79.69 101 ILE A C 1
ATOM 848 O O . ILE A 1 101 ? 3.623 1.721 3.571 1.00 79.69 101 ILE A O 1
ATOM 852 N N . GLU A 1 102 ? 1.981 1.396 5.053 1.00 81.75 102 GLU A N 1
ATOM 853 C CA . GLU A 1 102 ? 1.919 -0.049 4.833 1.00 81.75 102 GLU A CA 1
ATOM 854 C C . GLU A 1 102 ? 1.388 -0.370 3.435 1.00 81.75 102 GLU A C 1
ATOM 856 O O . GLU A 1 102 ? 1.873 -1.311 2.802 1.00 81.75 102 GLU A O 1
ATOM 861 N N . PHE A 1 103 ? 0.462 0.442 2.917 1.00 79.44 103 PHE A N 1
ATOM 862 C CA . PHE A 1 103 ? -0.043 0.312 1.550 1.00 79.44 103 PHE A CA 1
ATOM 863 C C . PHE A 1 103 ? 1.038 0.636 0.523 1.00 79.44 103 PHE A C 1
ATOM 865 O O . PHE A 1 103 ? 1.257 -0.157 -0.393 1.00 79.44 103 PHE A O 1
ATOM 872 N N . LEU A 1 104 ? 1.813 1.703 0.749 1.00 85.69 104 LEU A N 1
ATOM 873 C CA . LEU A 1 104 ? 2.972 2.032 -0.082 1.00 85.69 104 LEU A CA 1
ATOM 874 C C . LEU A 1 104 ? 3.965 0.859 -0.153 1.00 85.69 104 LEU A C 1
ATOM 876 O O . LEU A 1 104 ? 4.393 0.461 -1.239 1.00 85.69 104 LEU A O 1
ATOM 880 N N . TYR A 1 105 ? 4.316 0.266 0.992 1.00 87.69 105 TYR A N 1
ATOM 881 C CA . TYR A 1 105 ? 5.225 -0.882 1.022 1.00 87.69 105 TYR A CA 1
ATOM 882 C C . TYR A 1 105 ? 4.621 -2.143 0.402 1.00 87.69 105 TYR A C 1
ATOM 884 O O . TYR A 1 105 ? 5.342 -2.891 -0.264 1.00 87.69 105 TYR A O 1
ATOM 892 N N . ARG A 1 106 ? 3.329 -2.410 0.617 1.00 86.81 106 ARG A N 1
ATOM 893 C CA . ARG A 1 106 ? 2.627 -3.555 0.022 1.00 86.81 106 ARG A CA 1
ATOM 894 C C . AR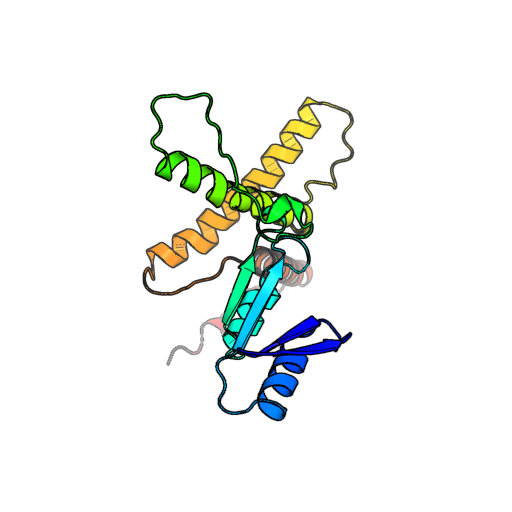G A 1 106 ? 2.658 -3.472 -1.499 1.00 86.81 106 ARG A C 1
ATOM 896 O O . ARG A 1 106 ? 3.124 -4.415 -2.142 1.00 86.81 106 ARG A O 1
ATOM 903 N N . ASP A 1 107 ? 2.249 -2.339 -2.052 1.00 88.88 107 ASP A N 1
ATOM 904 C CA . ASP A 1 107 ? 2.186 -2.140 -3.496 1.00 88.88 107 ASP A CA 1
ATOM 905 C C . ASP A 1 107 ? 3.580 -2.127 -4.117 1.00 88.88 107 ASP A C 1
ATOM 907 O O . ASP A 1 107 ? 3.801 -2.725 -5.173 1.00 88.88 107 ASP A O 1
ATOM 911 N N . ALA A 1 108 ? 4.568 -1.545 -3.434 1.00 90.69 108 ALA A N 1
ATOM 912 C CA . ALA A 1 108 ? 5.945 -1.591 -3.904 1.00 90.69 108 ALA A CA 1
ATOM 913 C C . ALA A 1 108 ? 6.487 -3.034 -3.968 1.00 90.69 108 ALA A C 1
ATOM 915 O O . ALA A 1 108 ? 7.156 -3.424 -4.931 1.00 90.69 108 ALA A O 1
ATOM 916 N N . LYS A 1 109 ? 6.173 -3.871 -2.971 1.00 90.44 109 LYS A N 1
ATOM 917 C CA . LYS A 1 109 ? 6.542 -5.297 -2.986 1.00 90.44 109 LYS A CA 1
ATOM 918 C C . LYS A 1 109 ? 5.850 -6.050 -4.123 1.00 90.44 109 LYS A C 1
ATOM 920 O O . LYS A 1 109 ? 6.518 -6.812 -4.819 1.00 90.44 109 LYS A O 1
ATOM 925 N N . GLN A 1 110 ? 4.550 -5.837 -4.317 1.00 88.31 110 GLN A N 1
ATOM 926 C CA . GLN A 1 110 ? 3.736 -6.590 -5.279 1.00 88.31 110 GLN A CA 1
ATOM 927 C C . GLN A 1 110 ? 3.936 -6.142 -6.736 1.00 88.31 110 GLN A C 1
ATOM 929 O O . GLN A 1 110 ? 3.959 -6.973 -7.649 1.00 88.31 110 GLN A O 1
ATOM 934 N N . PHE A 1 111 ? 4.093 -4.839 -6.977 1.00 89.44 111 PHE A N 1
ATOM 935 C CA . PHE A 1 111 ? 3.986 -4.272 -8.322 1.00 89.44 111 PHE A CA 1
ATOM 936 C C . PHE A 1 111 ? 5.284 -3.674 -8.859 1.00 89.44 111 PHE A C 1
ATOM 938 O O . PHE A 1 111 ? 5.529 -3.823 -10.057 1.00 89.44 111 PHE A O 1
ATOM 945 N N . THR A 1 112 ? 6.130 -3.067 -8.017 1.00 91.50 112 THR A N 1
ATOM 946 C CA . THR A 1 112 ? 7.392 -2.430 -8.461 1.00 91.50 112 THR A CA 1
ATOM 947 C C . THR A 1 112 ? 8.642 -3.251 -8.153 1.00 91.50 112 THR A C 1
ATOM 949 O O . THR A 1 112 ? 9.719 -2.953 -8.663 1.00 91.50 112 THR A O 1
ATOM 952 N N . GLY A 1 113 ? 8.504 -4.350 -7.407 1.00 91.56 113 GLY A N 1
ATOM 953 C CA . GLY A 1 113 ? 9.580 -5.309 -7.180 1.00 91.56 113 GLY A CA 1
ATOM 954 C C . GLY A 1 113 ? 10.551 -4.900 -6.081 1.00 91.56 113 GLY A C 1
ATOM 955 O O . GLY A 1 113 ? 11.747 -5.188 -6.174 1.00 91.56 113 GLY A O 1
ATOM 956 N N . LEU A 1 114 ? 10.047 -4.269 -5.017 1.00 93.31 114 LEU A N 1
ATOM 957 C CA . LEU A 1 114 ? 10.851 -3.841 -3.867 1.00 93.31 114 LEU A CA 1
ATOM 958 C C . LEU A 1 114 ? 11.756 -4.962 -3.314 1.00 93.31 114 LEU A C 1
ATOM 960 O O . LEU A 1 114 ? 12.904 -4.706 -2.962 1.00 93.31 114 LEU A O 1
ATOM 964 N N . ASN A 1 115 ? 11.268 -6.208 -3.322 1.00 92.75 115 ASN A N 1
ATOM 965 C CA . ASN A 1 115 ? 11.984 -7.387 -2.822 1.00 92.75 115 ASN A CA 1
ATOM 966 C C . ASN A 1 115 ? 12.803 -8.138 -3.891 1.00 92.75 115 ASN A C 1
ATOM 968 O O . ASN A 1 115 ? 13.429 -9.146 -3.579 1.00 92.75 115 ASN A O 1
ATOM 972 N N . HIS A 1 116 ? 12.786 -7.703 -5.154 1.00 92.19 116 HIS A N 1
ATOM 973 C CA . HIS A 1 116 ? 13.442 -8.428 -6.250 1.00 92.19 116 HIS A CA 1
ATOM 974 C C . HIS A 1 116 ? 14.915 -8.049 -6.443 1.00 92.19 116 HIS A C 1
ATOM 976 O O . HIS A 1 116 ? 15.628 -8.727 -7.182 1.00 92.19 116 HIS A O 1
ATOM 982 N N . CYS A 1 117 ? 15.394 -6.975 -5.811 1.00 92.06 117 CYS A N 1
ATOM 983 C CA . CYS A 1 117 ? 16.786 -6.567 -5.959 1.00 92.06 117 CYS A CA 1
ATOM 984 C C . CYS A 1 117 ? 17.728 -7.518 -5.225 1.00 92.06 117 CYS A C 1
ATOM 986 O O . CYS A 1 117 ? 17.625 -7.716 -4.019 1.00 92.06 117 CYS A O 1
ATOM 988 N N . GLN A 1 118 ? 18.687 -8.065 -5.968 1.00 94.31 118 GLN A N 1
ATOM 989 C CA . GLN A 1 118 ? 19.715 -8.981 -5.464 1.00 94.31 118 GLN A CA 1
ATOM 990 C C . GLN A 1 118 ? 21.102 -8.320 -5.400 1.00 94.31 118 GLN A C 1
ATOM 992 O O . GLN A 1 118 ? 22.130 -8.996 -5.311 1.00 94.31 118 GLN A O 1
ATOM 997 N N . ALA A 1 119 ? 21.163 -6.987 -5.488 1.00 94.69 119 ALA A N 1
ATOM 998 C CA . ALA A 1 119 ? 22.421 -6.262 -5.397 1.00 94.69 119 ALA A CA 1
ATOM 999 C C . ALA A 1 119 ? 23.030 -6.394 -3.992 1.00 94.69 119 ALA A C 1
ATOM 1001 O O . ALA A 1 119 ? 22.331 -6.341 -2.989 1.00 94.69 119 ALA A O 1
ATOM 1002 N N . ARG A 1 120 ? 24.360 -6.512 -3.917 1.00 95.06 120 ARG A N 1
ATOM 1003 C CA . ARG A 1 120 ? 25.106 -6.599 -2.644 1.00 95.06 120 ARG A CA 1
ATOM 1004 C C . ARG A 1 120 ? 25.745 -5.279 -2.208 1.00 95.06 120 ARG A C 1
ATOM 1006 O O . ARG A 1 120 ? 26.415 -5.222 -1.188 1.00 95.06 120 ARG A O 1
ATOM 1013 N N . SER A 1 121 ? 25.590 -4.230 -3.012 1.00 97.19 121 SER A N 1
ATOM 1014 C CA . SER A 1 121 ? 26.117 -2.900 -2.711 1.00 97.19 121 SER A CA 1
ATOM 1015 C C . SER A 1 121 ? 25.025 -2.059 -2.073 1.00 97.19 121 SER A C 1
ATOM 1017 O O . SER A 1 121 ? 23.957 -1.903 -2.662 1.00 97.19 121 SER A O 1
ATOM 1019 N N . GLU A 1 122 ? 25.337 -1.462 -0.927 1.00 96.38 122 GLU A N 1
ATOM 1020 C CA . GLU A 1 122 ? 24.468 -0.536 -0.199 1.00 96.38 122 GLU A CA 1
ATOM 1021 C C . GLU A 1 122 ? 23.886 0.548 -1.118 1.00 96.38 122 GLU A C 1
ATOM 1023 O O . GLU A 1 122 ? 22.670 0.670 -1.244 1.00 96.38 122 GLU A O 1
ATOM 1028 N N . LYS A 1 123 ? 24.733 1.255 -1.878 1.00 97.25 123 LYS A N 1
ATOM 1029 C CA . LYS A 1 123 ? 24.286 2.306 -2.812 1.00 97.25 123 LYS A CA 1
ATOM 1030 C C . LYS A 1 123 ? 23.275 1.799 -3.844 1.00 97.25 123 LYS A C 1
ATOM 1032 O O . LYS A 1 123 ? 22.329 2.506 -4.178 1.00 97.25 123 LYS A O 1
ATOM 1037 N N . LYS A 1 124 ? 23.462 0.574 -4.349 1.00 96.19 124 LYS A N 1
ATOM 1038 C CA . LYS A 1 124 ? 22.550 -0.033 -5.333 1.00 96.19 124 LYS A CA 1
ATOM 1039 C C . LYS A 1 124 ? 21.220 -0.437 -4.699 1.00 96.19 124 LYS A C 1
ATOM 1041 O O . LYS A 1 124 ? 20.185 -0.278 -5.339 1.00 96.19 124 LYS A O 1
ATOM 1046 N N . LEU A 1 125 ? 21.244 -0.925 -3.459 1.00 96.12 125 LEU A N 1
ATOM 1047 C CA . LEU A 1 125 ? 20.035 -1.246 -2.700 1.00 96.12 125 LEU A CA 1
ATOM 1048 C C . LEU A 1 125 ? 19.221 0.015 -2.396 1.00 96.12 125 LEU A C 1
ATOM 1050 O O . LEU A 1 125 ? 18.038 0.054 -2.725 1.00 96.12 125 LEU A O 1
ATOM 1054 N N . HIS A 1 126 ? 19.864 1.072 -1.889 1.00 96.75 126 HIS A N 1
ATOM 1055 C CA . HIS A 1 126 ? 19.200 2.357 -1.647 1.00 96.75 126 HIS A CA 1
ATOM 1056 C C . HIS A 1 126 ? 18.566 2.925 -2.910 1.00 96.75 126 HIS A C 1
ATOM 1058 O O . HIS A 1 126 ? 17.403 3.323 -2.893 1.00 96.75 126 HIS A O 1
ATOM 1064 N N . PHE A 1 127 ? 19.309 2.928 -4.018 1.00 96.69 127 PHE A N 1
ATOM 1065 C CA . PHE A 1 127 ? 18.771 3.381 -5.293 1.00 96.69 127 PHE A CA 1
ATOM 1066 C C . PHE A 1 127 ? 17.546 2.558 -5.713 1.00 96.69 127 PHE A C 1
ATOM 1068 O O . PHE A 1 127 ? 16.521 3.134 -6.066 1.00 96.69 127 PHE A O 1
ATOM 1075 N N . HIS A 1 128 ? 17.614 1.224 -5.624 1.00 97.25 128 HIS A N 1
ATOM 1076 C CA . HIS A 1 128 ? 16.494 0.346 -5.973 1.00 97.25 128 HIS A CA 1
ATOM 1077 C C . HIS A 1 128 ? 15.248 0.616 -5.129 1.00 97.25 128 HIS A C 1
ATOM 1079 O O . HIS A 1 128 ? 14.162 0.778 -5.686 1.00 97.25 128 HIS A O 1
ATOM 1085 N N . TRP A 1 129 ? 15.387 0.688 -3.804 1.00 95.31 129 TRP A N 1
ATOM 1086 C CA . TRP A 1 129 ? 14.253 0.945 -2.914 1.00 95.31 129 TRP A CA 1
ATOM 1087 C C . TRP A 1 129 ? 13.632 2.315 -3.175 1.00 95.31 129 TRP A C 1
ATOM 1089 O O . TRP A 1 129 ? 12.415 2.405 -3.342 1.00 95.31 129 TRP A O 1
ATOM 1099 N N . ASN A 1 130 ? 14.460 3.355 -3.308 1.00 95.25 130 ASN A N 1
ATOM 1100 C CA . ASN A 1 130 ? 13.988 4.702 -3.622 1.00 95.25 130 ASN A CA 1
ATOM 1101 C C . ASN A 1 130 ? 13.245 4.730 -4.959 1.00 95.25 130 ASN A C 1
ATOM 1103 O O . ASN A 1 130 ? 12.173 5.323 -5.043 1.00 95.25 130 ASN A O 1
ATOM 1107 N N . MET A 1 131 ? 13.756 4.046 -5.985 1.00 95.94 131 MET A N 1
ATOM 1108 C CA . MET A 1 131 ? 13.083 3.945 -7.282 1.00 95.94 131 MET A CA 1
ATOM 1109 C C . MET A 1 131 ? 11.753 3.191 -7.191 1.00 95.94 131 MET A C 1
ATOM 1111 O O . MET A 1 131 ? 10.764 3.645 -7.762 1.00 95.94 131 MET A O 1
ATOM 1115 N N . CYS A 1 132 ? 11.697 2.080 -6.450 1.00 95.19 132 CYS A N 1
ATOM 1116 C CA . CYS A 1 132 ? 10.468 1.302 -6.275 1.00 95.19 132 CYS A CA 1
ATOM 1117 C C . CYS A 1 132 ? 9.361 2.110 -5.589 1.00 95.19 132 CYS A C 1
ATOM 1119 O O . CYS A 1 132 ? 8.215 2.054 -6.032 1.00 95.19 132 CYS A O 1
ATOM 1121 N N . LEU A 1 133 ? 9.701 2.855 -4.533 1.00 94.19 133 LEU A N 1
ATOM 1122 C CA . LEU A 1 133 ? 8.755 3.704 -3.800 1.00 94.19 133 LEU A CA 1
ATOM 1123 C C . LEU A 1 133 ? 8.360 4.939 -4.624 1.00 94.19 133 LEU A C 1
ATOM 1125 O O . LEU A 1 133 ? 7.182 5.282 -4.706 1.00 94.19 133 LEU A O 1
ATOM 1129 N N . THR A 1 134 ? 9.323 5.561 -5.310 1.00 94.50 134 THR A N 1
ATOM 1130 C CA . THR A 1 134 ? 9.067 6.709 -6.197 1.00 94.50 134 THR A CA 1
ATOM 1131 C C . THR A 1 134 ? 8.134 6.332 -7.342 1.00 94.50 134 THR A C 1
ATOM 1133 O O . THR A 1 134 ? 7.259 7.116 -7.695 1.00 94.50 134 THR A O 1
ATOM 1136 N N . ALA A 1 135 ? 8.270 5.130 -7.907 1.00 93.94 135 ALA A N 1
ATOM 1137 C CA . ALA A 1 135 ? 7.390 4.657 -8.971 1.00 93.94 135 ALA A CA 1
ATOM 1138 C C . ALA A 1 135 ? 5.921 4.548 -8.520 1.00 93.94 135 ALA A C 1
ATOM 1140 O O . ALA A 1 135 ? 5.034 4.899 -9.297 1.00 93.94 135 ALA A O 1
ATOM 1141 N N . ILE A 1 136 ? 5.660 4.126 -7.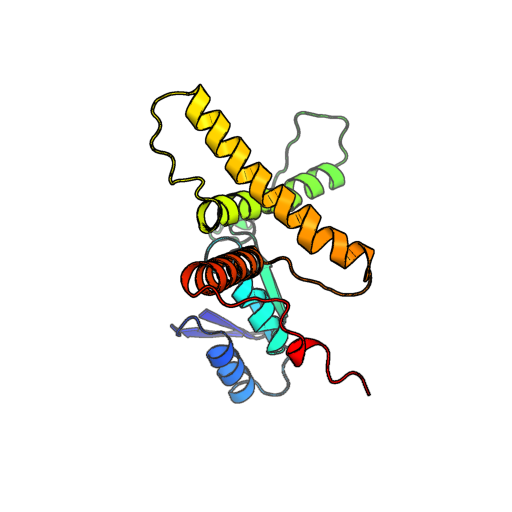274 1.00 91.88 136 ILE A N 1
ATOM 1142 C CA . ILE A 1 136 ? 4.301 4.125 -6.704 1.00 91.88 136 ILE A CA 1
ATOM 1143 C C . ILE A 1 136 ? 3.783 5.556 -6.555 1.00 91.88 136 ILE A C 1
ATOM 1145 O O . ILE A 1 136 ? 2.684 5.862 -7.010 1.00 91.88 136 ILE A O 1
ATOM 1149 N N . ASN A 1 137 ? 4.590 6.457 -5.989 1.00 90.50 137 ASN A N 1
ATOM 1150 C CA . ASN A 1 137 ? 4.195 7.858 -5.824 1.00 90.50 137 ASN A CA 1
ATOM 1151 C C . ASN A 1 137 ? 3.906 8.534 -7.171 1.00 90.50 137 ASN A C 1
ATOM 1153 O O . ASN A 1 137 ? 2.922 9.256 -7.302 1.00 90.50 137 ASN A O 1
ATOM 1157 N N . LEU A 1 138 ? 4.714 8.258 -8.197 1.00 92.06 138 LEU A N 1
ATOM 1158 C CA . LEU A 1 138 ? 4.490 8.774 -9.545 1.00 92.06 138 LEU A CA 1
ATOM 1159 C C . LEU A 1 138 ? 3.190 8.233 -10.155 1.00 92.06 138 LEU A C 1
ATOM 1161 O O . LEU A 1 138 ? 2.474 8.980 -10.820 1.00 92.06 138 LEU A O 1
ATOM 1165 N N . ALA A 1 139 ? 2.879 6.954 -9.931 1.00 90.38 139 ALA A N 1
ATOM 1166 C CA . ALA A 1 139 ? 1.623 6.361 -10.376 1.00 90.38 139 ALA A CA 1
ATOM 1167 C C . ALA A 1 139 ? 0.416 7.013 -9.683 1.00 90.38 139 ALA A C 1
ATOM 1169 O O . ALA A 1 139 ? -0.529 7.389 -10.373 1.00 90.38 139 ALA A O 1
ATOM 1170 N N . ASN A 1 140 ? 0.487 7.224 -8.364 1.00 87.62 140 ASN A N 1
ATOM 1171 C CA . ASN A 1 140 ? -0.526 7.951 -7.593 1.00 87.62 140 ASN A CA 1
ATOM 1172 C C . ASN A 1 140 ? -0.765 9.359 -8.153 1.00 87.62 140 ASN A C 1
ATOM 1174 O O . ASN A 1 140 ? -1.889 9.710 -8.499 1.00 87.62 140 ASN A O 1
ATOM 1178 N N . VAL A 1 141 ? 0.291 10.159 -8.313 1.00 89.06 141 VAL A N 1
ATOM 1179 C CA . VAL A 1 141 ? 0.161 11.536 -8.820 1.00 89.06 141 VAL A CA 1
ATOM 1180 C C . VAL A 1 141 ? -0.457 11.560 -10.219 1.00 89.06 141 VAL A C 1
ATOM 1182 O O . VAL A 1 141 ? -1.355 12.350 -10.495 1.00 89.06 141 VAL A O 1
ATOM 1185 N N . LYS A 1 142 ? 0.011 10.679 -11.106 1.00 88.06 142 LYS A N 1
ATOM 1186 C CA . LYS A 1 142 ? -0.389 10.696 -12.514 1.00 88.06 142 LYS A CA 1
ATOM 1187 C C . LYS A 1 142 ? -1.797 10.164 -12.768 1.00 88.06 142 LYS A C 1
ATOM 1189 O O . LYS A 1 142 ? -2.454 10.644 -13.684 1.00 88.06 142 LYS A O 1
ATOM 1194 N N . HIS A 1 143 ? -2.213 9.130 -12.041 1.00 85.12 143 HIS A N 1
ATOM 1195 C CA . HIS A 1 143 ? -3.449 8.402 -12.345 1.00 85.12 143 HIS A CA 1
ATOM 1196 C C . HIS A 1 143 ? -4.553 8.630 -11.330 1.00 85.12 143 HIS A C 1
ATOM 1198 O O . HIS A 1 143 ? -5.696 8.376 -11.661 1.00 85.12 143 HIS A O 1
ATOM 1204 N N . TRP A 1 144 ? -4.241 9.085 -10.120 1.00 83.12 144 TRP A N 1
ATOM 1205 C CA . TRP A 1 144 ? -5.242 9.252 -9.069 1.00 83.12 144 TRP A CA 1
ATOM 1206 C C . TRP A 1 144 ? -5.495 10.715 -8.750 1.00 83.12 144 TRP A C 1
ATOM 1208 O O . TRP A 1 144 ? -6.621 11.176 -8.887 1.00 83.12 144 TRP A O 1
ATOM 1218 N N . ILE A 1 145 ? -4.439 11.477 -8.444 1.00 80.56 145 ILE A N 1
ATOM 1219 C CA . ILE A 1 145 ? -4.578 12.910 -8.133 1.00 80.56 145 ILE A CA 1
ATOM 1220 C C . ILE A 1 145 ? -5.164 13.665 -9.329 1.00 80.56 145 ILE A C 1
ATOM 1222 O O . ILE A 1 145 ? -6.077 14.460 -9.167 1.00 80.56 145 ILE A O 1
ATOM 1226 N N . THR A 1 146 ? -4.711 13.353 -10.548 1.00 79.94 146 THR A N 1
ATOM 1227 C CA . THR A 1 146 ? -5.256 13.980 -11.764 1.00 79.94 146 THR A CA 1
ATOM 1228 C C . THR A 1 146 ? -6.749 13.696 -11.968 1.00 79.94 146 THR A C 1
ATOM 1230 O O . THR A 1 146 ? -7.438 14.534 -12.539 1.00 79.94 146 THR A O 1
ATOM 1233 N N . LEU A 1 147 ? -7.254 12.541 -11.519 1.00 79.44 147 LEU A N 1
ATOM 1234 C CA . LEU A 1 147 ? -8.676 12.207 -11.627 1.00 79.44 147 LEU A CA 1
ATOM 1235 C C . LEU A 1 147 ? -9.501 12.906 -10.544 1.00 79.44 147 LEU A C 1
ATOM 1237 O O . LEU A 1 147 ? -10.543 13.466 -10.858 1.00 79.44 147 LEU A O 1
ATOM 1241 N N . ILE A 1 148 ? -9.006 12.947 -9.304 1.00 80.50 148 ILE A N 1
ATOM 1242 C CA . ILE A 1 148 ? -9.662 13.675 -8.206 1.00 80.50 148 ILE A CA 1
ATOM 1243 C C . ILE A 1 148 ? -9.731 15.178 -8.505 1.00 80.50 148 ILE A C 1
ATOM 1245 O O . ILE A 1 148 ? -10.752 15.805 -8.253 1.00 80.50 148 ILE A O 1
ATOM 1249 N N . ASP A 1 149 ? -8.679 15.763 -9.085 1.00 80.81 149 ASP A N 1
ATOM 1250 C CA . ASP A 1 149 ? -8.687 17.182 -9.471 1.00 80.81 149 ASP A CA 1
ATOM 1251 C C . ASP A 1 149 ? -9.738 17.489 -10.555 1.00 80.81 149 ASP A C 1
ATOM 1253 O O . ASP A 1 149 ? -10.239 18.612 -10.636 1.00 80.81 149 ASP A O 1
ATOM 1257 N N . GLN A 1 150 ? -10.060 16.512 -11.408 1.00 81.50 150 GLN A N 1
ATOM 1258 C CA . GLN A 1 150 ? -11.078 16.646 -12.455 1.00 81.50 150 GLN A CA 1
ATOM 1259 C C . GLN A 1 150 ? -12.490 16.396 -11.918 1.00 81.50 150 GLN A C 1
ATOM 1261 O O . GLN A 1 150 ? -13.426 17.085 -12.325 1.00 81.50 150 GLN A O 1
ATOM 1266 N N . GLU A 1 151 ? -12.636 15.440 -11.002 1.00 83.31 151 GLU A N 1
ATOM 1267 C CA . GLU A 1 151 ? -13.906 15.021 -10.412 1.00 83.31 151 GLU A CA 1
ATOM 1268 C C . GLU A 1 151 ? -13.787 14.904 -8.879 1.00 83.31 151 GLU A C 1
ATOM 1270 O O . GLU A 1 151 ? -13.666 13.801 -8.342 1.00 83.31 151 GLU A O 1
ATOM 1275 N N . PRO A 1 152 ? -13.824 16.034 -8.149 1.00 76.50 152 PRO A N 1
ATOM 1276 C CA . PRO A 1 152 ? -13.551 16.053 -6.709 1.00 76.50 152 PRO A CA 1
ATOM 1277 C C . PRO A 1 152 ? -14.639 15.397 -5.847 1.00 76.50 152 PRO A C 1
ATOM 1279 O O . PRO A 1 152 ? -14.359 15.014 -4.714 1.00 76.50 152 PRO A O 1
ATOM 1282 N N . ASP A 1 153 ? -15.858 15.251 -6.374 1.00 77.81 153 ASP A N 1
ATOM 1283 C CA . ASP A 1 153 ? -16.987 14.620 -5.675 1.00 77.81 153 ASP A CA 1
ATOM 1284 C C . ASP A 1 153 ? -17.104 13.109 -5.958 1.00 77.81 153 ASP A C 1
ATOM 1286 O O . ASP A 1 153 ? -17.960 12.436 -5.377 1.00 77.81 153 ASP A O 1
ATOM 1290 N N . THR A 1 154 ? -16.262 12.555 -6.837 1.00 74.62 154 THR A N 1
ATOM 1291 C CA . THR A 1 154 ? -16.277 11.126 -7.170 1.00 74.62 154 THR A CA 1
ATOM 1292 C C . THR A 1 154 ? -15.304 10.366 -6.263 1.00 74.62 154 THR A C 1
ATOM 1294 O O . THR A 1 154 ? -14.119 10.692 -6.187 1.00 74.62 154 THR A O 1
ATOM 1297 N N . ASP A 1 155 ? -15.775 9.305 -5.602 1.00 71.00 155 ASP A N 1
ATOM 1298 C CA . ASP A 1 155 ? -14.902 8.388 -4.859 1.00 71.00 155 ASP A CA 1
ATOM 1299 C C . ASP A 1 155 ? -14.172 7.462 -5.840 1.00 71.00 155 ASP A C 1
ATOM 1301 O O . ASP A 1 155 ? -14.685 6.425 -6.264 1.00 71.00 155 ASP A O 1
ATOM 1305 N N . ILE A 1 156 ? -12.986 7.887 -6.277 1.00 73.75 156 ILE A N 1
ATOM 1306 C CA . ILE A 1 156 ? -12.166 7.145 -7.235 1.00 73.75 156 ILE A CA 1
ATOM 1307 C C . ILE A 1 156 ? -11.108 6.355 -6.455 1.00 73.75 156 ILE A C 1
ATOM 1309 O O . ILE A 1 156 ? -10.149 6.953 -5.958 1.00 73.75 156 ILE A O 1
ATOM 1313 N N . PRO A 1 157 ? -11.211 5.018 -6.352 1.00 76.56 157 PRO A N 1
ATOM 1314 C CA . PRO A 1 157 ? -10.218 4.225 -5.641 1.00 76.56 157 PRO A CA 1
ATOM 1315 C C . PRO A 1 157 ? -8.913 4.099 -6.440 1.00 76.56 157 PRO A C 1
ATOM 1317 O O . PRO A 1 157 ? -8.912 3.853 -7.647 1.00 76.56 157 PRO A O 1
ATOM 1320 N N . PHE A 1 158 ? -7.767 4.206 -5.760 1.00 82.12 158 PHE A N 1
ATOM 1321 C CA . PHE A 1 158 ? -6.467 3.934 -6.376 1.00 82.12 158 PHE A CA 1
ATOM 1322 C C . PHE A 1 158 ? -6.177 2.429 -6.436 1.00 82.12 158 PHE A C 1
ATOM 1324 O O . PHE A 1 158 ? -6.227 1.729 -5.424 1.00 82.12 158 PHE A O 1
ATOM 1331 N N . SER A 1 159 ? -5.784 1.934 -7.613 1.00 85.31 159 SER A N 1
ATOM 1332 C CA . SER A 1 159 ? -5.392 0.536 -7.819 1.00 85.31 159 SER A CA 1
ATOM 1333 C C . SER A 1 159 ? -4.126 0.428 -8.665 1.00 85.31 159 SER A C 1
ATOM 1335 O O . SER A 1 159 ? -4.130 0.576 -9.892 1.00 85.31 159 SER A O 1
ATOM 1337 N N . MET A 1 160 ? -3.010 0.093 -8.013 1.00 87.25 160 MET A N 1
ATOM 1338 C CA . MET A 1 160 ? -1.733 -0.113 -8.704 1.00 87.25 160 MET A CA 1
ATOM 1339 C C . MET A 1 160 ? -1.774 -1.318 -9.665 1.00 87.25 160 MET A C 1
ATOM 1341 O O . MET A 1 160 ? -1.061 -1.342 -10.674 1.00 87.25 160 MET A O 1
ATOM 1345 N N . SER A 1 161 ? -2.627 -2.309 -9.385 1.00 85.62 161 SER A N 1
ATOM 1346 C CA . SER A 1 161 ? -2.841 -3.472 -10.255 1.00 85.62 161 SER A CA 1
ATOM 1347 C C . SER A 1 161 ? -3.417 -3.066 -11.612 1.00 85.62 161 SER A C 1
ATOM 1349 O O . SER A 1 161 ? -2.934 -3.529 -12.651 1.00 85.62 161 SER A O 1
ATOM 1351 N N . ASP A 1 162 ? -4.404 -2.172 -11.618 1.00 86.38 162 ASP A N 1
ATOM 1352 C CA . ASP A 1 162 ? -5.070 -1.738 -12.849 1.00 86.38 162 ASP A CA 1
ATOM 1353 C C . ASP A 1 162 ? -4.143 -0.864 -13.685 1.00 86.38 162 ASP A C 1
ATOM 1355 O O . ASP A 1 162 ? -3.982 -1.098 -14.885 1.00 86.38 162 ASP A O 1
ATOM 1359 N N . ILE A 1 163 ? -3.413 0.046 -13.033 1.00 88.44 163 ILE A N 1
ATOM 1360 C CA . ILE A 1 163 ? -2.385 0.865 -13.684 1.00 88.44 163 ILE A CA 1
ATOM 1361 C C . ILE A 1 163 ? -1.327 -0.032 -14.335 1.00 88.44 163 ILE A C 1
ATOM 1363 O O . ILE A 1 163 ? -1.003 0.127 -15.516 1.00 88.44 163 ILE A O 1
ATOM 1367 N N . LYS A 1 164 ? -0.800 -1.016 -13.598 1.00 88.81 164 LYS A N 1
ATOM 1368 C CA . LYS A 1 164 ? 0.191 -1.959 -14.134 1.00 88.81 164 LYS A CA 1
ATOM 1369 C C . LYS A 1 164 ? -0.362 -2.732 -15.331 1.00 88.81 164 LYS A C 1
ATOM 1371 O O . LYS A 1 164 ? 0.341 -2.876 -16.333 1.00 88.81 164 LYS A O 1
ATOM 1376 N N . THR A 1 165 ? -1.599 -3.210 -15.238 1.00 89.81 165 THR A N 1
ATOM 1377 C CA . THR A 1 165 ? -2.272 -3.958 -16.308 1.00 89.81 165 THR A CA 1
ATOM 1378 C C . THR A 1 165 ? -2.446 -3.095 -17.554 1.00 89.81 165 THR A C 1
ATOM 1380 O O . THR A 1 165 ? -2.101 -3.529 -18.653 1.00 89.81 165 THR A O 1
ATOM 1383 N N . HIS A 1 166 ? -2.875 -1.843 -17.388 1.00 88.75 166 HIS A N 1
ATOM 1384 C CA . HIS A 1 166 ? -3.011 -0.878 -18.475 1.00 88.75 166 HIS A CA 1
ATOM 1385 C C . HIS A 1 166 ? -1.684 -0.671 -19.224 1.00 88.75 166 HIS A C 1
ATOM 1387 O O . HIS A 1 166 ? -1.625 -0.824 -20.449 1.00 88.75 166 HIS A O 1
ATOM 1393 N N . TYR A 1 167 ? -0.588 -0.410 -18.501 1.00 90.06 167 TYR A N 1
ATOM 1394 C CA . TYR A 1 167 ? 0.733 -0.253 -19.121 1.00 90.06 167 TYR A CA 1
ATOM 1395 C C . TYR A 1 167 ? 1.246 -1.539 -19.772 1.00 90.06 167 TYR A C 1
ATOM 1397 O O . TYR A 1 167 ? 1.846 -1.483 -20.848 1.00 90.06 167 TYR A O 1
ATOM 1405 N N . HIS A 1 168 ? 1.015 -2.694 -19.145 1.00 91.06 168 HIS A N 1
ATOM 1406 C CA . HIS A 1 168 ? 1.416 -3.983 -19.697 1.00 91.06 168 HIS A CA 1
ATOM 1407 C C . HIS A 1 168 ? 0.709 -4.267 -21.028 1.00 91.06 168 HIS A C 1
ATOM 1409 O O . HIS A 1 168 ? 1.368 -4.574 -22.023 1.00 91.06 168 HIS A O 1
ATOM 1415 N N . ASN A 1 169 ? -0.610 -4.076 -21.075 1.00 92.50 169 ASN A N 1
ATOM 1416 C CA . ASN A 1 169 ? -1.413 -4.270 -22.280 1.00 92.50 169 ASN A CA 1
ATOM 1417 C C . ASN A 1 169 ? -1.006 -3.292 -23.387 1.00 92.50 169 ASN A C 1
ATOM 1419 O O . ASN A 1 169 ? -0.808 -3.702 -24.531 1.00 92.50 169 ASN A O 1
ATOM 1423 N N . GLY A 1 170 ? -0.793 -2.017 -23.046 1.00 91.38 170 GLY A N 1
ATOM 1424 C CA . GLY A 1 170 ? -0.298 -1.020 -23.996 1.00 91.38 170 GLY A CA 1
ATOM 1425 C C . GLY A 1 170 ? 1.073 -1.384 -24.577 1.00 91.38 170 GLY A C 1
ATOM 1426 O O . GLY A 1 170 ? 1.306 -1.215 -25.776 1.00 91.38 170 GLY A O 1
ATOM 1427 N N . LEU A 1 171 ? 1.979 -1.931 -23.759 1.00 92.50 171 LEU A N 1
ATOM 1428 C CA . LEU A 1 171 ? 3.282 -2.411 -24.223 1.00 92.50 171 LEU A CA 1
ATOM 1429 C C . LEU A 1 171 ? 3.148 -3.618 -25.163 1.00 92.50 171 LEU A C 1
ATOM 1431 O O . LEU A 1 171 ? 3.815 -3.652 -26.199 1.00 92.50 171 LEU A O 1
ATOM 1435 N N . LEU A 1 172 ? 2.293 -4.588 -24.824 1.00 92.12 172 LEU A N 1
ATOM 1436 C CA . LEU A 1 172 ? 2.032 -5.759 -25.666 1.00 92.12 172 LEU A CA 1
ATOM 1437 C C . LEU A 1 172 ? 1.435 -5.362 -27.018 1.00 92.12 172 LEU A C 1
ATOM 1439 O O . LEU A 1 172 ? 1.920 -5.832 -28.045 1.00 92.12 172 LEU A O 1
ATOM 1443 N N . LEU A 1 173 ? 0.455 -4.456 -27.035 1.00 89.44 173 LEU A N 1
ATOM 1444 C CA . LEU A 1 173 ? -0.146 -3.936 -28.266 1.00 89.44 173 LEU A CA 1
ATOM 1445 C C . LEU A 1 173 ? 0.887 -3.228 -29.141 1.00 89.44 173 LEU A C 1
ATOM 1447 O O . LEU A 1 173 ? 1.004 -3.537 -30.325 1.00 89.44 173 LEU A O 1
ATOM 1451 N N . LYS A 1 174 ? 1.696 -2.334 -28.559 1.00 89.38 174 LYS A N 1
ATOM 1452 C 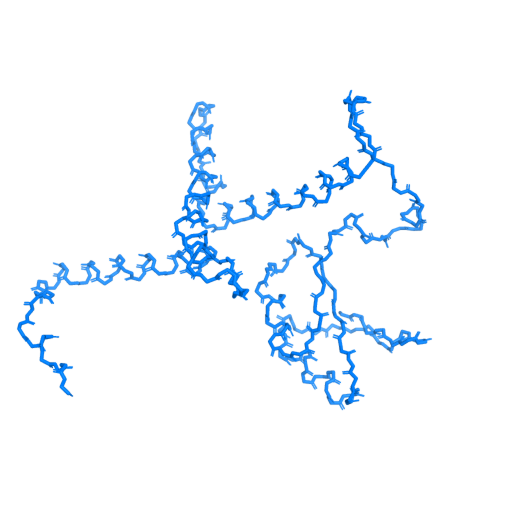CA . LYS A 1 174 ? 2.781 -1.664 -29.293 1.00 89.38 174 LYS A CA 1
ATOM 1453 C C . LYS A 1 174 ? 3.756 -2.671 -29.893 1.00 89.38 174 LYS A C 1
ATOM 1455 O O . LYS A 1 174 ? 4.131 -2.533 -31.054 1.00 89.38 174 LYS A O 1
ATOM 1460 N N . ARG A 1 175 ? 4.135 -3.698 -29.126 1.00 89.44 175 ARG A N 1
ATOM 1461 C CA . ARG A 1 175 ? 5.037 -4.755 -29.596 1.00 89.44 175 ARG A CA 1
ATOM 1462 C C . ARG A 1 175 ? 4.398 -5.611 -30.689 1.00 89.44 175 ARG A C 1
ATOM 1464 O O . ARG A 1 175 ? 5.087 -5.981 -31.634 1.00 89.44 175 ARG A O 1
ATOM 1471 N N . PHE A 1 176 ? 3.110 -5.917 -30.585 1.00 89.75 176 PHE A N 1
ATOM 1472 C CA . PHE A 1 176 ? 2.365 -6.637 -31.614 1.00 89.75 176 PHE A CA 1
ATOM 1473 C C . PHE A 1 176 ? 2.376 -5.847 -32.928 1.00 89.75 176 PHE A C 1
ATOM 1475 O O . PHE A 1 176 ? 2.882 -6.334 -33.936 1.00 89.75 176 PHE A O 1
ATOM 1482 N N . ILE A 1 177 ? 1.933 -4.589 -32.884 1.00 88.06 177 ILE A N 1
ATOM 1483 C CA . ILE A 1 177 ? 1.898 -3.681 -34.038 1.00 88.06 177 ILE A CA 1
ATOM 1484 C C . ILE A 1 177 ? 3.289 -3.561 -34.677 1.00 88.06 177 ILE A C 1
ATOM 1486 O O . ILE A 1 177 ? 3.421 -3.735 -35.888 1.00 88.06 177 ILE A O 1
ATOM 1490 N N . SER A 1 178 ? 4.338 -3.351 -33.869 1.00 87.94 178 SER A N 1
ATOM 1491 C CA . SER A 1 178 ? 5.707 -3.213 -34.378 1.00 87.94 178 SER A CA 1
ATOM 1492 C C . SER A 1 178 ? 6.256 -4.499 -34.994 1.00 87.94 178 SER A C 1
ATOM 1494 O O . SER A 1 178 ? 6.975 -4.440 -35.984 1.00 87.94 178 SER A O 1
ATOM 1496 N N . THR A 1 179 ? 5.951 -5.661 -34.409 1.00 87.25 179 THR A N 1
ATOM 1497 C CA . THR A 1 179 ? 6.487 -6.952 -34.875 1.00 87.25 179 THR A CA 1
ATOM 1498 C C . THR A 1 179 ? 5.814 -7.396 -36.172 1.00 87.25 179 THR A C 1
ATOM 1500 O O . THR A 1 179 ? 6.478 -7.941 -37.047 1.00 87.25 179 THR A O 1
ATOM 1503 N N . PHE A 1 180 ? 4.512 -7.132 -36.319 1.00 84.19 180 PHE A N 1
ATOM 1504 C CA . PHE A 1 180 ? 3.744 -7.496 -37.513 1.00 84.19 180 PHE A CA 1
ATOM 1505 C C . PHE A 1 180 ? 3.716 -6.398 -38.587 1.00 84.19 180 PHE A C 1
ATOM 1507 O O . PHE A 1 180 ? 3.081 -6.583 -39.622 1.00 84.19 180 PHE A O 1
ATOM 1514 N N . GLY A 1 181 ? 4.389 -5.261 -38.365 1.00 75.94 181 GLY A N 1
ATOM 1515 C CA . GLY A 1 181 ? 4.450 -4.156 -39.328 1.00 75.94 181 GLY A CA 1
ATOM 1516 C C . GLY A 1 181 ? 3.083 -3.544 -39.649 1.00 75.94 181 GLY A C 1
ATOM 1517 O O . GLY A 1 181 ? 2.897 -2.972 -40.722 1.00 75.94 181 GLY A O 1
ATOM 1518 N N . ILE A 1 182 ? 2.111 -3.689 -38.743 1.00 72.50 182 ILE A N 1
ATOM 1519 C CA . ILE A 1 182 ? 0.771 -3.128 -38.913 1.00 72.50 182 ILE A CA 1
ATOM 1520 C C . ILE A 1 182 ? 0.908 -1.616 -38.748 1.00 72.50 182 ILE A C 1
ATOM 1522 O O . ILE A 1 182 ? 1.400 -1.156 -37.725 1.00 72.50 182 ILE A O 1
ATOM 1526 N N . ASN A 1 183 ? 0.503 -0.829 -39.743 1.00 69.44 183 ASN A N 1
ATOM 1527 C CA . ASN A 1 183 ? 0.497 0.623 -39.599 1.00 69.44 183 ASN A CA 1
ATOM 1528 C C . ASN A 1 183 ? -0.713 1.030 -38.727 1.00 69.44 183 ASN A C 1
ATOM 1530 O O . ASN A 1 183 ? -1.848 0.800 -39.151 1.00 69.44 183 ASN A O 1
ATOM 1534 N N . PRO A 1 184 ? -0.511 1.596 -37.518 1.00 64.94 184 PRO A N 1
ATOM 1535 C CA . PRO A 1 184 ? -1.614 1.988 -36.639 1.00 64.94 184 PRO A CA 1
ATOM 1536 C C . PRO A 1 184 ? -2.459 3.141 -37.212 1.00 64.94 184 PRO A C 1
ATOM 1538 O O . PRO A 1 184 ? -3.633 3.254 -36.873 1.00 64.94 184 PRO A O 1
ATOM 1541 N N . GLU A 1 185 ? -1.894 3.931 -38.130 1.00 66.44 185 GLU A N 1
ATOM 1542 C CA . GLU A 1 185 ? -2.504 5.119 -38.747 1.00 66.44 185 GLU A CA 1
ATOM 1543 C C . GLU A 1 185 ? -3.108 4.819 -40.135 1.00 66.44 185 GLU A C 1
ATOM 1545 O O . GLU A 1 185 ? -3.065 5.642 -41.054 1.00 66.44 185 GLU A O 1
ATOM 1550 N N . LEU A 1 186 ? -3.634 3.609 -40.356 1.00 61.06 186 LEU A N 1
ATOM 1551 C CA . LEU A 1 186 ? -4.354 3.316 -41.599 1.00 61.06 186 LEU A CA 1
ATOM 1552 C C . LEU A 1 186 ? -5.671 4.105 -41.639 1.00 61.06 186 LEU A C 1
ATOM 1554 O O . LEU A 1 186 ? -6.464 4.069 -40.701 1.00 61.06 186 LEU A O 1
ATOM 1558 N N . THR A 1 187 ? -5.952 4.737 -42.781 1.00 55.22 187 THR A N 1
ATOM 1559 C CA . THR A 1 187 ? -7.107 5.623 -43.041 1.00 55.22 187 THR A CA 1
ATOM 1560 C C . THR A 1 187 ? -8.476 5.006 -42.698 1.00 55.22 187 THR A C 1
ATOM 1562 O O . THR A 1 187 ? -9.447 5.733 -42.520 1.00 55.22 187 THR A O 1
ATOM 1565 N N . LYS A 1 188 ? -8.566 3.674 -42.559 1.00 56.72 188 LYS A N 1
ATOM 1566 C CA . LYS A 1 188 ? -9.783 2.961 -42.137 1.00 56.72 188 LYS A CA 1
ATOM 1567 C C . LYS A 1 188 ? -10.198 3.218 -40.680 1.00 56.72 188 LYS A C 1
ATOM 1569 O O . LYS A 1 188 ? -11.375 3.050 -40.394 1.00 56.72 188 LYS A O 1
ATOM 1574 N N . ASN A 1 189 ? -9.294 3.639 -39.791 1.00 55.31 189 ASN A N 1
ATOM 1575 C CA . ASN A 1 189 ? -9.639 3.943 -38.391 1.00 55.31 189 ASN A CA 1
ATOM 1576 C C . ASN A 1 189 ? -10.225 5.354 -38.191 1.00 55.31 189 ASN A C 1
ATOM 1578 O O . ASN A 1 189 ? -10.763 5.637 -37.127 1.00 55.31 189 ASN A O 1
ATOM 1582 N N . ASN A 1 190 ? -10.171 6.217 -39.214 1.00 51.66 190 ASN A N 1
ATOM 1583 C CA . ASN A 1 190 ? -10.683 7.594 -39.160 1.00 51.66 190 ASN A CA 1
ATOM 1584 C C . ASN A 1 190 ? -12.056 7.762 -39.832 1.00 51.66 190 ASN A C 1
ATOM 1586 O O . ASN A 1 190 ? -12.475 8.879 -40.125 1.00 51.66 190 ASN A O 1
ATOM 1590 N N . LEU A 1 191 ? -12.773 6.667 -40.081 1.00 53.03 191 LEU A N 1
ATOM 1591 C CA . LEU A 1 191 ? -14.146 6.699 -40.576 1.00 53.03 191 LEU A CA 1
ATOM 1592 C C . LEU A 1 191 ? -15.032 5.959 -39.577 1.00 53.03 191 LEU A C 1
ATOM 1594 O O . LEU A 1 191 ? -15.123 4.741 -39.641 1.00 53.03 191 LEU A O 1
ATOM 1598 N N . VAL A 1 192 ? -15.592 6.690 -38.611 1.00 49.12 192 VAL A N 1
ATOM 1599 C CA . VAL A 1 192 ? -17.039 6.882 -38.363 1.00 49.12 192 VAL A CA 1
ATOM 1600 C C . VAL A 1 192 ? -17.153 7.727 -37.084 1.00 49.12 192 VAL A C 1
ATOM 1602 O O . VAL A 1 192 ? -17.321 7.222 -35.980 1.00 49.12 192 VAL A O 1
ATOM 1605 N N . GLY A 1 193 ? -16.999 9.040 -37.248 1.00 50.62 193 GLY A N 1
ATOM 1606 C CA . GLY A 1 193 ? -17.711 10.027 -36.447 1.00 50.62 193 GLY A CA 1
ATOM 1607 C C . GLY A 1 193 ? -18.765 10.631 -37.368 1.00 50.62 193 GLY A C 1
ATOM 1608 O O . GLY A 1 193 ? -18.407 11.338 -38.311 1.00 50.62 193 GLY A O 1
ATOM 1609 N N . GLY A 1 194 ? -20.023 10.262 -37.147 1.00 35.38 194 GLY A N 1
ATOM 1610 C CA . GLY A 1 194 ? -21.207 10.685 -37.890 1.00 35.38 194 GLY A CA 1
ATOM 1611 C C . GLY A 1 194 ? -22.446 10.185 -37.175 1.00 35.38 194 GLY A C 1
ATOM 1612 O O . GLY A 1 194 ? -22.502 8.956 -36.953 1.00 35.38 194 GLY A O 1
#